Protein AF-A0A948B8G7-F1 (afdb_monomer_lite)

Structure (mmCIF, N/CA/C/O backbone):
data_AF-A0A948B8G7-F1
#
_entry.id   AF-A0A948B8G7-F1
#
loop_
_atom_site.group_PDB
_atom_site.id
_atom_site.type_symbol
_atom_site.label_atom_id
_atom_site.label_alt_id
_atom_site.label_comp_id
_atom_site.label_asym_id
_atom_site.label_entity_id
_atom_site.label_seq_id
_atom_site.pdbx_PDB_ins_code
_atom_site.Cartn_x
_atom_site.Cartn_y
_atom_site.Cartn_z
_atom_site.occupancy
_atom_site.B_iso_or_equiv
_atom_site.auth_seq_id
_atom_site.auth_comp_id
_atom_site.auth_asym_id
_atom_site.auth_atom_id
_atom_site.pdbx_PDB_model_num
ATOM 1 N N . MET A 1 1 ? -19.137 17.427 6.962 1.00 80.81 1 MET A N 1
ATOM 2 C CA . MET A 1 1 ? -18.854 16.069 6.454 1.00 80.81 1 MET A CA 1
ATOM 3 C C . MET A 1 1 ? -17.576 15.613 7.137 1.00 80.81 1 MET A C 1
ATOM 5 O O . MET A 1 1 ? -16.691 16.451 7.269 1.00 80.81 1 MET A O 1
ATOM 9 N N . LYS A 1 2 ? -17.519 14.385 7.669 1.00 92.38 2 LYS A N 1
ATOM 10 C CA . LYS A 1 2 ? -16.276 13.859 8.261 1.00 92.38 2 LYS A CA 1
ATOM 11 C C . LYS A 1 2 ? -15.251 13.638 7.152 1.00 92.38 2 LYS A C 1
ATOM 13 O O . LYS A 1 2 ? -15.657 13.299 6.042 1.00 92.38 2 LYS A O 1
ATOM 18 N N . LYS A 1 3 ? -13.969 13.832 7.452 1.00 96.06 3 LYS A N 1
ATOM 19 C CA . LYS A 1 3 ? -12.891 13.531 6.503 1.00 96.06 3 LYS A CA 1
ATOM 20 C C . LYS A 1 3 ? -12.611 12.033 6.479 1.00 96.06 3 LYS A C 1
ATOM 22 O O . LYS A 1 3 ? -12.750 11.376 7.508 1.00 96.06 3 LYS A O 1
ATOM 27 N N . VAL A 1 4 ? -12.204 11.493 5.342 1.00 97.25 4 VAL A N 1
ATOM 28 C CA . VAL A 1 4 ? -11.871 10.074 5.189 1.00 97.25 4 VAL A CA 1
ATOM 29 C C . VAL A 1 4 ? -10.359 9.885 5.299 1.00 97.25 4 VAL A C 1
ATOM 31 O O . VAL A 1 4 ? -9.589 10.571 4.631 1.00 97.25 4 VAL A O 1
ATOM 34 N N . ILE A 1 5 ? -9.927 8.944 6.133 1.00 97.44 5 ILE A N 1
ATOM 35 C CA . ILE A 1 5 ? -8.538 8.487 6.219 1.00 97.44 5 ILE A CA 1
ATOM 36 C C . ILE A 1 5 ? -8.499 7.033 5.773 1.00 97.44 5 ILE A C 1
ATOM 38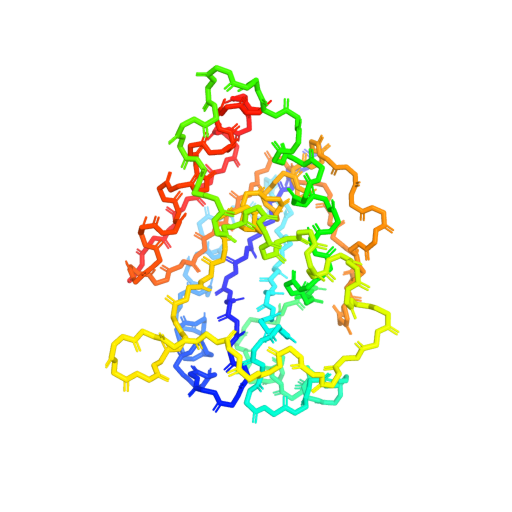 O O . ILE A 1 5 ? -9.249 6.220 6.306 1.00 97.44 5 ILE A O 1
ATOM 42 N N . SER A 1 6 ? -7.611 6.697 4.843 1.00 97.12 6 SER A N 1
ATOM 43 C CA . SER A 1 6 ? -7.349 5.311 4.456 1.00 97.12 6 SER A CA 1
ATOM 44 C C . SER A 1 6 ? -5.988 4.868 4.989 1.00 97.12 6 SER A C 1
ATOM 46 O O . SER A 1 6 ? -4.951 5.390 4.570 1.00 97.12 6 SER A O 1
ATOM 48 N N . ILE A 1 7 ? -5.989 3.936 5.943 1.00 97.44 7 ILE A N 1
ATOM 49 C CA . ILE A 1 7 ? -4.790 3.449 6.634 1.00 97.44 7 ILE A CA 1
ATOM 50 C C . ILE A 1 7 ? -4.421 2.069 6.099 1.00 97.44 7 ILE A C 1
ATOM 52 O O . ILE A 1 7 ? -5.120 1.107 6.401 1.00 97.44 7 ILE A O 1
ATOM 56 N N . GLU A 1 8 ? -3.304 1.948 5.388 1.00 95.94 8 GLU A N 1
ATOM 57 C CA . GLU A 1 8 ? -2.670 0.652 5.133 1.00 95.94 8 GLU A CA 1
ATOM 58 C C . GLU A 1 8 ? -1.797 0.305 6.341 1.00 95.94 8 GLU A C 1
ATOM 60 O O . GLU A 1 8 ? -0.805 0.986 6.610 1.00 95.94 8 GLU A O 1
ATOM 65 N N . TYR A 1 9 ? -2.209 -0.697 7.122 1.00 94.12 9 TYR A N 1
ATOM 66 C CA . TYR A 1 9 ? -1.557 -1.023 8.400 1.00 94.12 9 TYR A CA 1
ATOM 67 C C . TYR A 1 9 ? -0.891 -2.396 8.442 1.00 94.12 9 TYR A C 1
ATOM 69 O O . TYR A 1 9 ? -0.271 -2.759 9.444 1.00 94.12 9 TYR A O 1
ATOM 77 N N . CYS A 1 10 ? -1.052 -3.173 7.378 1.00 90.50 10 CYS A N 1
ATOM 78 C CA . CYS A 1 10 ? -0.445 -4.479 7.242 1.00 90.50 10 CYS A CA 1
ATOM 79 C C . CYS A 1 10 ? -0.164 -4.737 5.762 1.00 90.50 10 CYS A C 1
ATOM 81 O O . CYS A 1 10 ? -1.082 -4.707 4.943 1.00 90.50 10 CYS A O 1
ATOM 83 N N . HIS A 1 11 ? 1.105 -4.995 5.454 1.00 88.44 11 HIS A N 1
ATOM 84 C CA . HIS A 1 11 ? 1.544 -5.527 4.172 1.00 88.44 11 HIS A CA 1
ATOM 85 C C . HIS A 1 11 ? 1.964 -6.981 4.411 1.00 88.44 11 HIS A C 1
ATOM 87 O O . HIS A 1 11 ? 2.939 -7.259 5.119 1.00 88.44 11 HIS A O 1
ATOM 93 N N . LEU A 1 12 ? 1.176 -7.923 3.899 1.00 88.81 12 LEU A N 1
ATOM 94 C CA . LEU A 1 12 ? 1.343 -9.347 4.169 1.00 88.81 12 LEU A CA 1
ATOM 95 C C . LEU A 1 12 ? 2.166 -10.034 3.080 1.00 88.81 12 LEU A C 1
ATOM 97 O O . LEU A 1 12 ? 1.901 -9.845 1.902 1.00 88.81 12 LEU A O 1
ATOM 101 N N . TYR A 1 13 ? 3.076 -10.918 3.499 1.00 87.06 13 TYR A N 1
ATOM 102 C CA . TYR A 1 13 ? 3.834 -11.820 2.623 1.00 87.06 13 TYR A CA 1
ATOM 103 C C . TYR A 1 13 ? 3.448 -13.269 2.930 1.00 87.06 13 TYR A C 1
ATOM 105 O O . TYR A 1 13 ? 4.044 -13.876 3.840 1.00 87.06 13 TYR A O 1
ATOM 113 N N . PRO A 1 14 ? 2.450 -13.820 2.219 1.00 84.94 14 PRO A N 1
ATOM 114 C CA . PRO A 1 14 ? 1.951 -15.170 2.442 1.00 84.94 14 PRO A CA 1
ATOM 115 C C . PRO A 1 14 ? 3.081 -16.200 2.437 1.00 84.94 14 PRO A C 1
ATOM 117 O O . PRO A 1 14 ? 3.908 -16.235 1.525 1.00 84.94 14 PRO A O 1
ATOM 120 N N . GLY A 1 15 ? 3.151 -17.037 3.476 1.00 80.50 15 GLY A N 1
ATOM 121 C CA . GLY A 1 15 ? 4.136 -18.122 3.570 1.00 80.50 15 GLY A CA 1
ATOM 122 C C . GLY A 1 15 ? 5.584 -17.710 3.879 1.00 80.50 15 GLY A C 1
ATOM 123 O O . GLY A 1 15 ? 6.454 -18.579 3.913 1.00 80.50 15 GLY A O 1
ATOM 124 N N . LYS A 1 16 ? 5.868 -16.422 4.125 1.00 81.06 16 LYS A N 1
ATOM 125 C CA . LYS A 1 16 ? 7.209 -15.945 4.520 1.00 81.06 16 LYS A CA 1
ATOM 126 C C . LYS A 1 16 ? 7.212 -15.348 5.925 1.00 81.06 16 LYS A C 1
ATOM 128 O O . LYS A 1 16 ? 7.673 -15.978 6.872 1.00 81.06 16 LYS A O 1
ATOM 133 N N . ASN A 1 17 ? 6.670 -14.138 6.064 1.00 81.75 17 ASN A N 1
ATOM 134 C CA . ASN A 1 17 ? 6.771 -13.321 7.280 1.00 81.75 17 ASN A CA 1
ATOM 135 C C . ASN A 1 17 ? 5.402 -12.956 7.880 1.00 81.75 17 ASN A C 1
ATOM 137 O O . ASN A 1 17 ? 5.313 -12.064 8.721 1.00 81.75 17 ASN A O 1
ATOM 141 N N . GLU A 1 18 ? 4.339 -13.667 7.496 1.00 86.81 18 GLU A N 1
ATOM 142 C CA . GLU A 1 18 ? 2.953 -13.388 7.904 1.00 86.81 18 GLU A CA 1
ATOM 143 C C . GLU A 1 18 ? 2.775 -13.250 9.425 1.00 86.81 18 GLU A C 1
ATOM 145 O O . GLU A 1 18 ? 2.195 -12.277 9.896 1.00 86.81 18 GLU A O 1
ATOM 150 N N . LYS A 1 19 ? 3.361 -14.152 10.225 1.00 90.62 19 LYS A N 1
ATOM 151 C CA . LYS A 1 19 ? 3.235 -14.114 11.692 1.00 90.62 19 LYS A CA 1
ATOM 152 C C . LYS A 1 19 ? 3.843 -12.851 12.290 1.00 90.62 19 LYS A C 1
ATOM 154 O O . LYS A 1 19 ? 3.344 -12.339 13.290 1.00 90.62 19 LYS A O 1
ATOM 159 N N . LYS A 1 20 ? 4.940 -12.369 11.697 1.00 90.62 20 LYS A N 1
ATOM 160 C CA . LYS A 1 20 ? 5.583 -11.120 12.106 1.00 90.62 20 LYS A CA 1
ATOM 161 C C . LYS A 1 20 ? 4.690 -9.936 11.731 1.00 90.62 20 LYS A C 1
ATOM 163 O O . LYS A 1 20 ? 4.390 -9.141 12.615 1.00 90.62 20 LYS A O 1
ATOM 168 N N . ALA A 1 21 ? 4.203 -9.885 10.491 1.00 90.50 21 ALA A N 1
ATOM 169 C CA . ALA A 1 21 ? 3.314 -8.826 10.011 1.00 90.50 21 ALA A CA 1
ATOM 170 C C . ALA A 1 21 ? 2.018 -8.723 10.841 1.00 90.50 21 ALA A C 1
ATOM 172 O O . ALA A 1 21 ? 1.659 -7.634 11.277 1.00 90.50 21 ALA A O 1
ATOM 173 N N . ILE A 1 22 ? 1.370 -9.851 11.156 1.00 94.44 22 ILE A N 1
ATOM 174 C CA . ILE A 1 22 ? 0.171 -9.903 12.014 1.00 94.44 22 ILE A CA 1
ATOM 175 C C . ILE A 1 22 ? 0.486 -9.392 13.423 1.00 94.44 22 ILE A C 1
ATOM 177 O O . ILE A 1 22 ? -0.240 -8.563 13.971 1.00 94.44 22 ILE A O 1
ATOM 181 N N . LYS A 1 23 ? 1.591 -9.855 14.024 1.00 95.06 23 LYS A N 1
ATOM 182 C CA . LYS A 1 23 ? 2.000 -9.418 15.366 1.00 95.06 23 LYS A CA 1
ATOM 183 C C . LYS A 1 23 ? 2.255 -7.910 15.416 1.00 95.06 23 LYS A C 1
ATOM 185 O O . LYS A 1 23 ? 1.886 -7.260 16.392 1.00 95.06 23 LYS A O 1
ATOM 190 N N . GLU A 1 24 ? 2.909 -7.365 14.397 1.00 93.81 24 GLU A N 1
ATOM 191 C CA . GLU A 1 24 ? 3.191 -5.934 14.287 1.00 93.81 24 GLU A CA 1
ATOM 192 C C . GLU A 1 24 ? 1.910 -5.125 14.074 1.00 93.81 24 GLU A C 1
ATOM 194 O O . GLU A 1 24 ? 1.696 -4.145 14.789 1.00 93.81 24 GLU A O 1
ATOM 199 N N . ALA A 1 25 ? 1.015 -5.582 13.195 1.00 94.94 25 ALA A N 1
ATOM 200 C CA . ALA A 1 25 ? -0.294 -4.975 12.973 1.00 94.94 25 ALA A CA 1
ATOM 201 C C . ALA A 1 25 ? -1.125 -4.920 14.268 1.00 94.94 25 ALA A C 1
ATOM 203 O O . ALA A 1 25 ? -1.601 -3.848 14.648 1.00 94.94 25 ALA A O 1
ATOM 204 N N . ASN A 1 26 ? -1.213 -6.031 15.008 1.00 96.75 26 ASN A N 1
ATOM 205 C CA . ASN A 1 26 ? -1.920 -6.101 16.294 1.00 96.75 26 ASN A CA 1
ATOM 206 C C . ASN A 1 26 ? -1.291 -5.195 17.357 1.00 96.75 26 ASN A C 1
ATOM 208 O O . ASN A 1 26 ? -1.982 -4.627 18.202 1.00 96.75 26 ASN A O 1
ATOM 212 N N . PHE A 1 27 ? 0.027 -4.997 17.308 1.00 96.25 27 PHE A N 1
ATOM 213 C CA . PHE A 1 27 ? 0.693 -4.088 18.229 1.00 96.25 27 PHE A CA 1
ATOM 214 C C . PHE A 1 27 ? 0.455 -2.611 17.880 1.00 96.25 27 PHE A C 1
ATOM 216 O O . PHE A 1 27 ? 0.217 -1.805 18.788 1.00 96.25 27 PHE A O 1
ATOM 223 N N . TRP A 1 28 ? 0.559 -2.227 16.607 1.00 95.19 28 TRP A N 1
ATOM 224 C CA . TRP A 1 28 ? 0.575 -0.822 16.188 1.00 95.19 28 TRP A CA 1
ATOM 225 C C . TRP A 1 28 ? -0.804 -0.258 15.868 1.00 95.19 28 TRP A C 1
ATOM 227 O O . TRP A 1 28 ? -1.121 0.846 16.319 1.00 95.19 28 TRP A O 1
ATOM 237 N N . MET A 1 29 ? -1.648 -1.008 15.163 1.00 95.06 29 MET A N 1
ATOM 238 C CA . MET A 1 29 ? -2.913 -0.490 14.644 1.00 95.06 29 MET A CA 1
ATOM 239 C C . MET A 1 29 ? -3.863 0.031 15.739 1.00 95.06 29 MET A C 1
ATOM 241 O O . MET A 1 29 ? -4.349 1.157 15.607 1.00 95.06 29 MET A O 1
ATOM 245 N N . PRO A 1 30 ? -4.059 -0.657 16.886 1.00 95.44 30 PRO A N 1
ATOM 246 C CA . PRO A 1 30 ? -4.882 -0.119 17.973 1.00 95.44 30 PRO A CA 1
ATOM 247 C C . PRO A 1 30 ? -4.361 1.198 18.566 1.00 95.44 30 PRO A C 1
ATOM 249 O O . PRO A 1 30 ? -5.131 1.956 19.156 1.00 95.44 30 PRO A O 1
ATOM 252 N N . LYS A 1 31 ? -3.051 1.469 18.477 1.00 94.88 31 LYS A N 1
ATOM 253 C CA . LYS A 1 31 ? -2.456 2.724 18.963 1.00 94.88 31 LYS A CA 1
ATOM 254 C C . LYS A 1 31 ? -2.666 3.851 17.960 1.00 94.88 31 LYS A C 1
ATOM 256 O O . LYS A 1 31 ? -3.023 4.951 18.362 1.00 94.88 31 LYS A O 1
ATOM 261 N N . ILE A 1 32 ? -2.483 3.554 16.677 1.00 93.12 32 ILE A N 1
ATOM 262 C CA . ILE A 1 32 ? -2.626 4.520 15.586 1.00 93.12 32 ILE A CA 1
ATOM 263 C C . ILE A 1 32 ? -4.082 4.953 15.435 1.00 93.12 32 ILE A C 1
ATOM 265 O O . ILE A 1 32 ? -4.347 6.143 15.315 1.00 93.12 32 ILE A O 1
ATOM 269 N N . LEU A 1 33 ? -5.041 4.031 15.564 1.00 94.31 33 LEU A N 1
ATOM 270 C CA . LEU A 1 33 ? -6.465 4.379 15.531 1.00 94.31 33 LEU A CA 1
ATOM 271 C C . LEU A 1 33 ? -6.857 5.417 16.591 1.00 94.31 33 LEU A C 1
ATOM 273 O O . LEU A 1 33 ? -7.672 6.290 16.316 1.00 94.31 33 LEU A O 1
ATOM 277 N N . LYS A 1 34 ? -6.234 5.385 17.775 1.00 94.00 34 LYS A N 1
ATOM 278 C CA . LYS A 1 34 ? -6.493 6.363 18.848 1.00 94.00 34 LYS A CA 1
ATOM 279 C C . LYS A 1 34 ? -6.002 7.776 18.523 1.00 94.00 34 LYS A C 1
ATOM 281 O O . LYS A 1 34 ? -6.340 8.702 19.253 1.00 94.00 34 LYS A O 1
ATOM 286 N N . MET A 1 35 ? -5.191 7.945 17.478 1.00 92.62 35 MET A N 1
ATOM 287 C CA . MET A 1 35 ? -4.712 9.255 17.033 1.00 92.62 35 MET A CA 1
ATOM 288 C C . MET A 1 35 ? -5.764 10.018 16.219 1.00 92.62 35 MET A C 1
ATOM 290 O O . MET A 1 35 ? -5.599 11.218 16.010 1.00 92.62 35 MET A O 1
ATOM 294 N N . PHE A 1 36 ? -6.836 9.354 15.775 1.00 93.31 36 PHE A N 1
ATOM 295 C CA . PHE A 1 36 ? -7.874 9.947 14.936 1.00 93.31 36 PHE A CA 1
ATOM 296 C C . PHE A 1 36 ? -9.201 10.031 15.698 1.00 93.31 36 PHE A C 1
ATOM 298 O O . PHE A 1 36 ? -9.733 9.020 16.150 1.00 93.31 36 PHE A O 1
ATOM 305 N N . ASP A 1 37 ? -9.746 11.242 15.846 1.00 92.50 37 ASP A N 1
ATOM 306 C CA . ASP A 1 37 ? -11.046 11.449 16.494 1.00 92.50 37 ASP A CA 1
ATOM 307 C C . ASP A 1 37 ? -12.179 10.980 15.571 1.00 92.50 37 ASP A C 1
ATOM 309 O O . ASP A 1 37 ? -12.393 11.529 14.488 1.00 92.50 37 ASP A O 1
ATOM 313 N N . GLU A 1 38 ? -12.955 9.996 16.023 1.00 92.19 38 GLU A N 1
ATOM 314 C CA . GLU A 1 38 ? -14.116 9.468 15.304 1.00 92.19 38 GLU A CA 1
ATOM 315 C C . GLU A 1 38 ? -15.183 10.531 15.012 1.00 92.19 38 GLU A C 1
ATOM 317 O O . GLU A 1 38 ? -16.021 10.333 14.133 1.00 92.19 38 GLU A O 1
ATOM 322 N N . LYS A 1 39 ? -15.210 11.664 15.724 1.00 93.50 39 LYS A N 1
ATOM 323 C CA . LYS A 1 39 ? -16.110 12.787 15.413 1.00 93.50 39 LYS A CA 1
ATOM 324 C C . LYS A 1 39 ? -15.668 13.561 14.176 1.00 93.50 39 LYS A C 1
ATOM 326 O O . LYS A 1 39 ? -16.529 14.102 13.481 1.00 93.50 39 LYS A O 1
ATOM 331 N N . GLU A 1 40 ? -14.371 13.587 13.894 1.00 95.75 40 GLU A N 1
ATOM 332 C CA . GLU A 1 40 ? -13.770 14.319 12.777 1.00 95.75 40 GLU A CA 1
ATOM 333 C C . GLU A 1 40 ? -13.541 13.427 11.553 1.00 95.75 40 GLU A C 1
ATOM 335 O O . GLU A 1 40 ? -13.728 13.882 10.419 1.00 95.75 40 GLU A O 1
ATOM 340 N N . TYR A 1 41 ? -13.200 12.155 11.781 1.00 96.62 41 TYR A N 1
ATOM 341 C CA . TYR A 1 41 ? -12.734 11.242 10.743 1.00 96.62 41 TYR A CA 1
ATOM 342 C C . TYR A 1 41 ? -13.605 9.991 10.591 1.00 96.62 41 TYR A C 1
ATOM 344 O O . TYR A 1 41 ? -14.181 9.465 11.543 1.00 96.62 41 TYR A O 1
ATOM 352 N N . VAL A 1 42 ? -13.671 9.501 9.357 1.00 96.19 42 VAL A N 1
ATOM 353 C CA . VAL A 1 42 ? -14.032 8.126 9.007 1.00 96.19 42 VAL A CA 1
ATOM 354 C C . VAL A 1 42 ? -12.736 7.427 8.627 1.00 96.19 42 VAL A C 1
ATOM 356 O O . VAL A 1 42 ? -12.046 7.874 7.715 1.00 96.19 42 VAL A O 1
ATOM 359 N N . VAL A 1 43 ? -12.392 6.353 9.332 1.00 97.00 43 VAL A N 1
ATOM 360 C CA . VAL A 1 43 ? -11.143 5.622 9.101 1.00 97.00 43 VAL A CA 1
ATOM 361 C C . VAL A 1 43 ? -11.443 4.312 8.379 1.00 97.00 43 VAL A C 1
ATOM 363 O O . VAL A 1 43 ? -12.066 3.424 8.964 1.00 97.00 43 VAL A O 1
ATOM 366 N N . GLN A 1 44 ? -10.983 4.195 7.132 1.00 96.25 44 GLN A N 1
ATOM 367 C CA . GLN A 1 44 ? -10.924 2.935 6.397 1.00 96.25 44 GLN A CA 1
ATOM 368 C C . GLN A 1 44 ? -9.602 2.226 6.706 1.00 96.25 44 GLN A C 1
ATOM 370 O O . GLN A 1 44 ? -8.523 2.813 6.613 1.00 96.25 44 GLN A O 1
ATOM 375 N N . LYS A 1 45 ? -9.701 0.960 7.094 1.00 97.00 45 LYS A N 1
ATOM 376 C CA . LYS A 1 45 ? -8.600 0.104 7.526 1.00 97.00 45 LYS A CA 1
ATOM 377 C C . LYS A 1 45 ? -8.289 -0.863 6.395 1.00 97.00 45 LYS A C 1
ATOM 379 O O . LYS A 1 45 ? -9.101 -1.724 6.069 1.00 97.00 45 LYS A O 1
ATOM 384 N N . CYS A 1 46 ? -7.123 -0.695 5.809 1.00 95.94 46 CYS A N 1
ATOM 385 C CA . CYS A 1 46 ? -6.694 -1.368 4.603 1.00 95.94 46 CYS A CA 1
ATOM 386 C C . CYS A 1 46 ? -5.553 -2.331 4.909 1.00 95.94 46 CYS A C 1
ATOM 388 O O . CYS A 1 46 ? -4.675 -2.048 5.732 1.00 95.94 46 CYS A O 1
ATOM 390 N N . MET A 1 47 ? -5.537 -3.441 4.188 1.00 94.88 47 MET A N 1
ATOM 391 C CA . MET A 1 47 ? -4.438 -4.390 4.195 1.00 94.88 47 MET A CA 1
ATOM 392 C C . MET A 1 47 ? -4.056 -4.729 2.757 1.00 94.88 47 MET A C 1
ATOM 394 O O . MET A 1 47 ? -4.922 -5.025 1.933 1.00 94.88 47 MET A O 1
ATOM 398 N N . MET A 1 48 ? -2.756 -4.702 2.479 1.00 92.25 48 MET A N 1
ATOM 399 C CA . MET A 1 48 ? -2.192 -5.151 1.211 1.00 92.25 48 MET A CA 1
ATOM 400 C C . MET A 1 48 ? -1.660 -6.576 1.370 1.00 92.25 48 MET A C 1
ATOM 402 O O . MET A 1 48 ? -1.063 -6.914 2.397 1.00 92.25 48 MET A O 1
ATOM 406 N N . VAL A 1 49 ? -1.862 -7.417 0.360 1.00 89.75 49 VAL A N 1
ATOM 407 C CA . VAL A 1 49 ? -1.278 -8.761 0.295 1.00 89.75 49 VAL A CA 1
ATOM 408 C C . VAL A 1 49 ? -0.366 -8.845 -0.922 1.00 89.75 49 VAL A C 1
ATOM 410 O O . VAL A 1 49 ? -0.842 -8.668 -2.038 1.00 89.75 49 VAL A O 1
ATOM 413 N N . ASP A 1 50 ? 0.914 -9.163 -0.712 1.00 86.69 50 ASP A N 1
ATOM 414 C CA . ASP A 1 50 ? 1.845 -9.514 -1.792 1.00 86.69 50 ASP A CA 1
ATOM 415 C C . ASP A 1 50 ? 1.471 -10.906 -2.325 1.00 86.69 50 ASP A C 1
ATOM 417 O O . ASP A 1 50 ? 1.915 -11.952 -1.840 1.00 86.69 50 ASP A O 1
ATOM 421 N N . ASP A 1 51 ? 0.589 -10.912 -3.318 1.00 80.31 51 ASP A N 1
ATOM 422 C CA . ASP A 1 51 ? 0.179 -12.081 -4.091 1.00 80.31 51 ASP A CA 1
ATOM 423 C C . ASP A 1 51 ? 1.043 -12.282 -5.350 1.00 80.31 51 ASP A C 1
ATOM 425 O O . ASP A 1 51 ? 0.798 -13.187 -6.151 1.00 80.31 51 ASP A O 1
ATOM 429 N N . ILE A 1 52 ? 2.093 -11.472 -5.510 1.00 77.31 52 ILE A N 1
ATOM 430 C CA . ILE A 1 52 ? 3.045 -11.519 -6.622 1.00 77.31 52 ILE A CA 1
ATOM 431 C C . ILE A 1 52 ? 4.094 -12.602 -6.354 1.00 77.31 52 ILE A C 1
ATOM 433 O O . ILE A 1 52 ? 4.424 -13.389 -7.248 1.00 77.31 52 ILE A O 1
ATOM 437 N N . HIS A 1 53 ? 4.587 -12.684 -5.113 1.00 72.56 53 HIS A N 1
ATOM 438 C CA . HIS A 1 53 ? 5.595 -13.660 -4.688 1.00 72.56 53 HIS A CA 1
ATOM 439 C C . HIS A 1 53 ? 5.140 -14.532 -3.509 1.00 72.56 53 HIS A C 1
ATOM 441 O O . HIS A 1 53 ? 5.884 -14.659 -2.518 1.00 72.56 53 HIS A O 1
ATOM 447 N N . PRO A 1 54 ? 3.956 -15.164 -3.582 1.00 75.12 54 PRO A N 1
ATOM 448 C CA . PRO A 1 54 ? 3.404 -15.810 -2.418 1.00 75.12 54 PRO A CA 1
ATOM 449 C C . PRO A 1 54 ? 4.105 -17.158 -2.197 1.00 75.12 54 PRO A C 1
ATOM 451 O O . PRO A 1 54 ? 4.363 -17.927 -3.124 1.00 75.12 54 PRO A O 1
ATOM 454 N N . GLY A 1 55 ? 4.435 -17.461 -0.943 1.00 78.00 55 GLY A N 1
ATOM 455 C CA . GLY A 1 55 ? 4.951 -18.775 -0.548 1.00 78.00 55 GLY A CA 1
ATOM 456 C C . GLY A 1 55 ? 3.868 -19.859 -0.500 1.00 78.00 55 GLY A C 1
ATOM 457 O O . GLY A 1 55 ? 4.190 -21.036 -0.360 1.00 78.00 55 GLY A O 1
ATOM 458 N N . ILE A 1 56 ? 2.596 -19.462 -0.595 1.00 80.88 56 ILE A N 1
ATOM 459 C CA . ILE A 1 56 ? 1.395 -20.302 -0.500 1.00 80.88 56 ILE A CA 1
ATOM 460 C C . ILE A 1 56 ? 0.290 -19.756 -1.413 1.00 80.88 56 ILE A C 1
ATOM 462 O O . ILE A 1 56 ? 0.374 -18.632 -1.888 1.00 80.88 56 ILE A O 1
ATOM 466 N N . THR A 1 57 ? -0.770 -20.523 -1.655 1.00 84.25 57 THR A N 1
ATOM 467 C CA . THR A 1 57 ? -1.942 -20.013 -2.381 1.00 84.25 57 THR A CA 1
ATOM 468 C C . THR A 1 57 ? -2.683 -18.965 -1.549 1.00 84.25 57 THR A C 1
ATOM 470 O O . THR A 1 57 ? -2.962 -19.194 -0.374 1.00 84.25 57 THR A O 1
ATOM 473 N N . VAL A 1 58 ? -3.017 -17.833 -2.174 1.00 84.44 58 VAL A N 1
ATOM 474 C CA . VAL A 1 58 ? -3.829 -16.761 -1.585 1.00 84.44 58 VAL A CA 1
ATOM 475 C C . VAL A 1 58 ? -5.241 -16.883 -2.147 1.00 84.44 58 VAL A C 1
ATOM 477 O O . VAL A 1 58 ? -5.502 -16.489 -3.280 1.00 84.44 58 VAL A O 1
ATOM 480 N N . ASP A 1 59 ? -6.146 -17.477 -1.376 1.00 85.94 59 ASP A N 1
ATOM 481 C CA . ASP A 1 59 ? -7.568 -17.561 -1.705 1.00 85.94 59 ASP A CA 1
ATOM 482 C C . ASP A 1 59 ? -8.427 -16.860 -0.642 1.00 85.94 59 ASP A C 1
ATOM 484 O O . ASP A 1 59 ? -7.931 -16.320 0.348 1.00 85.94 59 ASP A O 1
ATOM 488 N N . LYS A 1 60 ? -9.744 -16.839 -0.854 1.00 87.38 60 LYS A N 1
ATOM 489 C CA . LYS A 1 60 ? -10.671 -16.165 0.059 1.00 87.38 60 LYS A CA 1
ATOM 490 C C . LYS A 1 60 ? -10.630 -16.747 1.477 1.00 87.38 60 LYS A C 1
ATOM 492 O O . LYS A 1 60 ? -10.727 -15.981 2.433 1.00 87.38 60 LYS A O 1
ATOM 497 N N . ASP A 1 61 ? -10.478 -18.061 1.616 1.00 90.62 61 ASP A N 1
ATOM 498 C CA . ASP A 1 61 ? -10.450 -18.726 2.923 1.00 90.62 61 ASP A CA 1
ATOM 499 C C . ASP A 1 61 ? -9.161 -18.378 3.680 1.00 90.62 61 ASP A C 1
ATOM 501 O O . ASP A 1 61 ? -9.191 -18.122 4.890 1.00 90.62 61 ASP A O 1
ATOM 505 N N . TYR A 1 62 ? -8.039 -18.271 2.963 1.00 91.75 62 TYR A N 1
ATOM 506 C CA . TYR A 1 62 ? -6.796 -17.730 3.498 1.00 91.75 62 TYR A CA 1
ATOM 507 C C . TYR A 1 62 ? -6.981 -16.293 3.998 1.00 91.75 62 TYR A C 1
ATOM 509 O O . TYR A 1 62 ? -6.639 -15.999 5.142 1.00 91.75 62 TYR A O 1
ATOM 517 N N . LEU A 1 63 ? -7.575 -15.408 3.190 1.00 92.56 63 LEU A N 1
ATOM 518 C CA . LEU A 1 63 ? -7.788 -14.008 3.576 1.00 92.56 63 LEU A CA 1
ATOM 519 C C . LEU A 1 63 ? -8.684 -13.870 4.815 1.00 92.56 63 LEU A C 1
ATOM 521 O O . LEU A 1 63 ? -8.366 -13.080 5.702 1.00 92.56 63 LEU A O 1
ATOM 525 N N . VAL A 1 64 ? -9.752 -14.670 4.916 1.00 92.75 64 VAL A N 1
ATOM 526 C CA . VAL A 1 64 ? -10.605 -14.740 6.118 1.00 92.75 64 VAL A CA 1
ATOM 527 C C . VAL A 1 64 ? -9.787 -15.186 7.332 1.00 92.75 64 VAL A C 1
ATOM 529 O O . VAL A 1 64 ? -9.830 -14.543 8.376 1.00 92.75 64 VAL A O 1
ATOM 532 N N . THR A 1 65 ? -8.974 -16.234 7.180 1.00 93.62 65 THR A N 1
ATOM 533 C CA . THR A 1 65 ? -8.126 -16.759 8.262 1.00 93.62 65 THR A CA 1
ATOM 534 C C . THR A 1 65 ? -7.114 -15.726 8.758 1.00 93.62 65 THR A C 1
ATOM 536 O O . THR A 1 65 ? -6.802 -15.680 9.948 1.00 93.62 65 THR A O 1
ATOM 539 N N . ILE A 1 66 ? -6.565 -14.904 7.861 1.00 94.00 66 ILE A N 1
ATOM 540 C CA . ILE A 1 66 ? -5.656 -13.820 8.241 1.00 94.00 66 ILE A CA 1
ATOM 541 C C . ILE A 1 66 ? -6.420 -12.694 8.939 1.00 94.00 66 ILE A C 1
ATOM 543 O O . ILE A 1 66 ? -5.971 -12.238 9.990 1.00 94.00 66 ILE A O 1
ATOM 547 N N . ALA A 1 67 ? -7.573 -12.284 8.404 1.00 94.25 67 ALA A N 1
ATOM 548 C CA . ALA A 1 67 ? -8.417 -11.267 9.021 1.00 94.25 67 ALA A CA 1
ATOM 549 C C . ALA A 1 67 ? -8.788 -11.653 10.462 1.00 94.25 67 ALA A C 1
ATOM 551 O O . ALA A 1 67 ? -8.569 -10.862 11.375 1.00 94.25 67 ALA A O 1
ATOM 552 N N . ASP A 1 68 ? -9.202 -12.898 10.707 1.00 95.19 68 ASP A N 1
ATOM 553 C CA . ASP A 1 68 ? -9.576 -13.403 12.038 1.00 95.19 68 ASP A CA 1
ATOM 554 C C . ASP A 1 68 ? -8.429 -13.391 13.070 1.00 95.19 68 ASP A C 1
ATOM 556 O O . ASP A 1 68 ? -8.673 -13.422 14.277 1.00 95.19 68 ASP A O 1
ATOM 560 N N . GLN A 1 69 ? -7.170 -13.329 12.627 1.00 96.12 69 GLN A N 1
ATOM 561 C CA . GLN A 1 69 ? -6.003 -13.223 13.512 1.00 96.12 69 GLN A CA 1
ATOM 562 C C . GLN A 1 69 ? -5.674 -11.777 13.914 1.00 96.12 69 GLN A C 1
ATOM 564 O O . GLN A 1 69 ? -4.806 -11.560 14.769 1.00 96.12 69 GLN A O 1
ATOM 569 N N . LEU A 1 70 ? -6.328 -10.788 13.302 1.00 96.44 70 LEU A N 1
ATOM 570 C CA . LEU A 1 70 ? -6.082 -9.376 13.557 1.00 96.44 70 LEU A CA 1
ATOM 571 C C . LEU A 1 70 ? -7.002 -8.835 14.663 1.00 96.44 70 LEU A C 1
ATOM 573 O O . LEU A 1 70 ? -8.226 -8.940 14.595 1.00 96.44 70 LEU A O 1
ATOM 577 N N . ASP A 1 71 ? -6.408 -8.168 15.656 1.00 96.56 71 ASP A N 1
ATOM 578 C CA . ASP A 1 71 ? -7.136 -7.495 16.745 1.00 96.56 71 ASP A CA 1
ATOM 579 C C . ASP A 1 71 ? -8.023 -6.361 16.205 1.00 96.56 71 ASP A C 1
ATOM 581 O O . ASP A 1 71 ? -9.072 -6.035 16.763 1.00 96.56 71 ASP A O 1
ATOM 585 N N . VAL A 1 72 ? -7.585 -5.749 15.104 1.00 96.44 72 VAL A N 1
ATOM 586 C CA . VAL A 1 72 ? -8.332 -4.756 14.340 1.00 96.44 72 VAL A CA 1
ATOM 587 C C . VAL A 1 72 ? -8.621 -5.354 12.974 1.00 96.44 72 VAL A C 1
ATOM 589 O O . VAL A 1 72 ? -7.699 -5.586 12.195 1.00 96.44 72 VAL A O 1
ATOM 592 N N . GLN A 1 73 ? -9.902 -5.573 12.689 1.00 95.88 73 GLN A N 1
ATOM 593 C CA . GLN A 1 73 ? -10.343 -6.133 11.417 1.00 95.88 73 GLN A CA 1
ATOM 594 C C . GLN A 1 73 ? -10.137 -5.129 10.271 1.00 95.88 73 GLN A C 1
ATOM 596 O O . GLN A 1 73 ? -10.476 -3.947 10.438 1.00 95.88 73 GLN A O 1
ATOM 601 N N . PRO A 1 74 ? -9.610 -5.573 9.117 1.00 96.31 74 PRO A N 1
ATOM 602 C CA . PRO A 1 74 ? -9.538 -4.733 7.934 1.00 96.31 74 PRO A CA 1
ATOM 603 C C . PRO A 1 74 ? -10.950 -4.505 7.382 1.00 96.31 74 PRO A C 1
ATOM 605 O O . PRO A 1 74 ? -11.778 -5.415 7.355 1.00 96.31 74 PRO A O 1
ATOM 608 N N . ASP A 1 75 ? -11.226 -3.287 6.920 1.00 96.12 75 ASP A N 1
ATOM 609 C CA . ASP A 1 75 ? -12.440 -3.003 6.153 1.00 96.12 75 ASP A CA 1
ATOM 610 C C . ASP A 1 75 ? -12.297 -3.499 4.715 1.00 96.12 75 ASP A C 1
ATOM 612 O O . ASP A 1 75 ? -13.295 -3.869 4.102 1.00 96.12 75 ASP A O 1
ATOM 616 N N . CYS A 1 76 ? -11.071 -3.504 4.180 1.00 93.88 76 CYS A N 1
ATOM 617 C CA . CYS A 1 76 ? -10.762 -4.040 2.863 1.00 93.88 76 CYS A CA 1
ATOM 618 C C . CYS A 1 76 ? -9.362 -4.668 2.806 1.00 93.88 76 CYS A C 1
ATOM 620 O O . CYS A 1 76 ? -8.419 -4.198 3.451 1.00 93.88 76 CYS A O 1
ATOM 622 N N . ILE A 1 77 ? -9.237 -5.739 2.019 1.00 94.06 77 ILE A N 1
ATOM 623 C CA . ILE A 1 77 ? -7.958 -6.372 1.681 1.00 94.06 77 ILE A CA 1
ATOM 624 C C . ILE A 1 77 ? -7.819 -6.385 0.164 1.00 94.06 77 ILE A C 1
ATOM 626 O O . ILE A 1 77 ? -8.715 -6.878 -0.526 1.00 94.06 77 ILE A O 1
ATOM 630 N N . TYR A 1 78 ? -6.703 -5.877 -0.348 1.00 90.19 78 TYR A N 1
ATOM 631 C CA . TYR A 1 78 ? -6.408 -5.859 -1.778 1.00 90.19 78 TYR A CA 1
ATOM 632 C C . TYR A 1 78 ? -5.109 -6.612 -2.104 1.00 90.19 78 TYR A C 1
ATOM 634 O O . TYR A 1 78 ? -4.151 -6.544 -1.325 1.00 90.19 78 TYR A O 1
ATOM 642 N N . PRO A 1 79 ? -5.060 -7.317 -3.248 1.00 87.00 79 PRO A N 1
ATOM 643 C CA . PRO A 1 79 ? -3.820 -7.872 -3.771 1.00 87.00 79 PRO A CA 1
ATOM 644 C C . PRO A 1 79 ? -2.920 -6.754 -4.303 1.00 87.00 79 PRO A C 1
ATOM 646 O O . PRO A 1 79 ? -3.396 -5.800 -4.922 1.00 87.00 79 PRO A O 1
ATOM 649 N N . GLU A 1 80 ? -1.614 -6.866 -4.083 1.00 86.19 80 GLU A N 1
ATOM 650 C CA . GLU A 1 80 ? -0.622 -5.940 -4.633 1.00 86.19 80 GLU A CA 1
ATOM 651 C C . GLU A 1 80 ? -0.591 -6.016 -6.174 1.00 86.19 80 GLU A C 1
ATOM 653 O O . GLU A 1 80 ? -0.384 -5.004 -6.849 1.00 86.19 80 GLU A O 1
ATOM 658 N N . SER A 1 81 ? -0.882 -7.190 -6.748 1.00 82.25 81 SER A N 1
ATOM 659 C CA . SER A 1 81 ? -0.889 -7.400 -8.198 1.00 82.25 81 SER A CA 1
ATOM 660 C C . SER A 1 81 ? -1.923 -6.560 -8.959 1.00 82.25 81 SER A C 1
ATOM 662 O O . SER A 1 81 ? -1.697 -6.205 -10.120 1.00 82.25 81 SER A O 1
ATOM 664 N N . GLU A 1 82 ? -3.018 -6.155 -8.315 1.00 83.50 82 GLU A N 1
ATOM 665 C CA . GLU A 1 82 ? -4.060 -5.345 -8.958 1.00 83.50 82 GLU A CA 1
ATOM 666 C C . GLU A 1 82 ? -3.563 -3.949 -9.364 1.00 83.50 82 GLU A C 1
ATOM 668 O O . GLU A 1 82 ? -4.130 -3.296 -10.242 1.00 83.50 82 GLU A O 1
ATOM 673 N N . PHE A 1 83 ? -2.453 -3.489 -8.781 1.00 85.25 83 PHE A N 1
ATOM 674 C CA . PHE A 1 83 ? -1.883 -2.179 -9.081 1.00 85.25 83 PHE A CA 1
ATOM 675 C C . PHE A 1 83 ? -0.966 -2.170 -10.312 1.00 85.25 83 PHE A C 1
ATOM 677 O O . PHE A 1 83 ? -0.547 -1.091 -10.730 1.00 85.25 83 PHE A O 1
ATOM 684 N N . PHE A 1 84 ? -0.661 -3.311 -10.948 1.00 81.25 84 PHE A N 1
ATOM 685 C CA . PHE A 1 84 ? 0.332 -3.355 -12.033 1.00 81.25 84 PHE A CA 1
ATOM 686 C C . PHE A 1 84 ? 0.014 -2.474 -13.230 1.00 81.25 84 PHE A C 1
ATOM 688 O O . PHE A 1 84 ? 0.900 -1.801 -13.760 1.00 81.25 84 PHE A O 1
ATOM 695 N N . GLN A 1 85 ? -1.236 -2.498 -13.688 1.00 78.94 85 GLN A N 1
ATOM 696 C CA . GLN A 1 85 ? -1.624 -1.740 -14.874 1.00 78.94 85 GLN A CA 1
ATOM 697 C C . GLN A 1 85 ? -1.504 -0.239 -14.623 1.00 78.94 85 GLN A C 1
ATOM 699 O O . GLN A 1 85 ? -0.964 0.484 -15.462 1.00 78.94 85 GLN A O 1
ATOM 704 N N . GLU A 1 86 ? -1.957 0.215 -13.457 1.00 84.12 86 GLU A N 1
ATOM 705 C CA . GLU A 1 86 ? -1.882 1.622 -13.076 1.00 84.12 86 GLU A CA 1
ATOM 706 C C . GLU A 1 86 ? -0.448 2.057 -12.771 1.00 84.12 86 GLU A C 1
ATOM 708 O O . GLU A 1 86 ? -0.038 3.130 -13.208 1.00 84.12 86 GLU A O 1
ATOM 713 N N . ALA A 1 87 ? 0.362 1.200 -12.148 1.00 83.31 87 ALA A N 1
ATOM 714 C CA . ALA A 1 87 ? 1.783 1.460 -11.945 1.00 83.31 87 ALA A CA 1
ATOM 715 C C . ALA A 1 87 ? 2.531 1.609 -13.273 1.00 83.31 87 ALA A C 1
ATOM 717 O O . ALA A 1 87 ? 3.327 2.532 -13.436 1.00 83.31 87 ALA A O 1
ATOM 718 N N . ASN A 1 88 ? 2.239 0.764 -14.265 1.00 79.38 88 ASN A N 1
ATOM 719 C CA . ASN A 1 88 ? 2.843 0.899 -15.587 1.00 79.38 88 ASN A CA 1
ATOM 720 C C . ASN A 1 88 ? 2.443 2.223 -16.268 1.00 79.38 88 ASN A C 1
ATOM 722 O O . ASN A 1 88 ? 3.300 2.923 -16.806 1.00 79.38 88 ASN A O 1
ATOM 726 N N . LYS A 1 89 ? 1.162 2.611 -16.191 1.00 81.88 89 LYS A N 1
ATOM 727 C CA . LYS A 1 89 ? 0.682 3.903 -16.716 1.00 81.88 89 LYS A CA 1
ATOM 728 C C . LYS A 1 89 ? 1.334 5.092 -16.005 1.00 81.88 89 LYS A C 1
ATOM 730 O O . LYS A 1 89 ? 1.729 6.047 -16.671 1.00 81.88 89 LYS A O 1
ATOM 735 N N . LEU A 1 90 ? 1.469 5.028 -14.677 1.00 82.19 90 LEU A N 1
ATOM 736 C CA . LEU A 1 90 ? 2.121 6.054 -13.861 1.00 82.19 90 LEU A CA 1
ATOM 737 C C . LEU A 1 90 ? 3.561 6.273 -14.334 1.00 82.19 90 LEU A C 1
ATOM 739 O O . LEU A 1 90 ? 3.955 7.400 -14.628 1.00 82.19 90 LEU A O 1
ATOM 743 N N . ILE A 1 91 ? 4.319 5.189 -14.491 1.00 76.88 91 ILE A N 1
ATOM 744 C CA . ILE A 1 91 ? 5.710 5.232 -14.952 1.00 76.88 91 ILE A CA 1
ATOM 745 C C . ILE A 1 91 ? 5.818 5.793 -16.374 1.00 76.88 91 ILE A C 1
ATOM 747 O O . ILE A 1 91 ? 6.690 6.618 -16.653 1.00 76.88 91 ILE A O 1
ATOM 751 N N . ASP A 1 92 ? 4.913 5.401 -17.271 1.00 75.69 92 ASP A N 1
ATOM 752 C CA . ASP A 1 92 ? 4.894 5.916 -18.641 1.00 75.69 92 ASP A CA 1
ATOM 753 C C . ASP A 1 92 ? 4.523 7.409 -18.723 1.00 75.69 92 ASP A C 1
ATOM 755 O O . ASP A 1 92 ? 4.871 8.057 -19.716 1.00 75.69 92 ASP A O 1
ATOM 759 N N . SER A 1 93 ? 3.883 7.969 -17.689 1.00 76.00 93 SER A N 1
ATOM 760 C CA . SER A 1 93 ? 3.478 9.381 -17.630 1.00 76.00 93 SER A CA 1
ATOM 761 C C . SER A 1 93 ? 4.589 10.355 -17.212 1.00 76.00 93 SER A C 1
ATOM 763 O O . SER A 1 93 ? 4.505 11.537 -17.538 1.00 76.00 93 SER A O 1
ATOM 765 N N . ILE A 1 94 ? 5.648 9.874 -16.551 1.00 75.19 94 ILE A N 1
ATOM 766 C CA . ILE A 1 94 ? 6.761 10.707 -16.062 1.00 75.19 94 ILE A CA 1
ATOM 767 C C . ILE A 1 94 ? 7.585 11.231 -17.249 1.00 75.19 94 ILE A C 1
ATOM 769 O O . ILE A 1 94 ? 7.858 10.476 -18.189 1.00 75.19 94 ILE A O 1
ATOM 773 N N . ASP A 1 95 ? 7.999 12.505 -17.238 1.00 66.75 95 ASP A N 1
ATOM 774 C CA . ASP A 1 95 ? 8.800 13.098 -18.323 1.00 66.75 95 ASP A CA 1
ATOM 775 C C . ASP A 1 95 ? 10.098 12.304 -18.535 1.00 66.75 95 ASP A C 1
ATOM 777 O O . ASP A 1 95 ? 10.836 12.018 -17.596 1.00 66.75 95 ASP A O 1
ATOM 781 N N . MET A 1 96 ? 10.405 11.956 -19.789 1.00 60.47 96 MET A N 1
ATOM 782 C CA . MET A 1 96 ? 11.598 11.184 -20.153 1.00 60.47 96 MET A CA 1
ATOM 783 C C . MET A 1 96 ? 12.927 11.791 -19.691 1.00 60.47 96 MET A C 1
ATOM 785 O O . MET A 1 96 ? 13.890 11.047 -19.537 1.00 60.47 96 MET A O 1
ATOM 789 N N . LYS A 1 97 ? 13.006 13.107 -19.484 1.00 59.03 97 LYS A N 1
ATOM 790 C CA . LYS A 1 97 ? 14.203 13.785 -18.965 1.00 59.03 97 LYS A CA 1
ATOM 791 C C . LYS A 1 97 ? 14.328 13.693 -17.446 1.00 59.03 97 LYS A C 1
ATOM 793 O O . LYS A 1 97 ? 15.426 13.851 -16.930 1.00 59.03 97 LYS A O 1
ATOM 798 N N . GLU A 1 98 ? 13.227 13.416 -16.755 1.00 52.34 98 GLU A N 1
ATOM 799 C CA . GLU A 1 98 ? 13.177 13.141 -15.316 1.00 52.34 98 GLU A CA 1
ATOM 800 C C . GLU A 1 98 ? 13.183 11.624 -15.032 1.00 52.34 98 GLU A C 1
ATOM 802 O O . GLU A 1 98 ? 13.168 11.204 -13.883 1.00 52.34 98 GLU A O 1
ATOM 807 N N . ARG A 1 99 ? 13.257 10.767 -16.065 1.00 52.62 99 ARG A N 1
ATOM 808 C CA . ARG A 1 99 ? 13.210 9.293 -15.941 1.00 52.62 99 ARG A CA 1
ATOM 809 C C . ARG A 1 99 ? 14.486 8.626 -15.424 1.00 52.62 99 ARG A C 1
ATOM 811 O O . ARG A 1 99 ? 14.467 7.414 -15.228 1.00 52.62 99 ARG A O 1
ATOM 818 N N . ASP A 1 100 ? 15.557 9.369 -15.154 1.00 48.12 100 ASP A N 1
ATOM 819 C CA . ASP A 1 100 ? 16.822 8.801 -14.651 1.00 48.12 100 ASP A CA 1
ATOM 820 C C . ASP A 1 100 ? 16.703 8.192 -13.232 1.00 48.12 100 ASP A C 1
ATOM 822 O O . ASP A 1 100 ? 17.610 7.491 -12.781 1.00 48.12 100 ASP A O 1
ATOM 826 N N . PHE A 1 101 ? 15.577 8.400 -12.537 1.00 51.16 101 PHE A N 1
ATOM 827 C CA . PHE A 1 101 ? 15.300 7.835 -11.208 1.00 51.16 101 PHE A CA 1
ATOM 828 C C . PHE A 1 101 ? 14.685 6.422 -11.230 1.00 51.16 101 PHE A C 1
ATOM 830 O O . PHE A 1 101 ? 14.673 5.752 -10.196 1.00 51.16 101 PHE A O 1
ATOM 837 N N . ILE A 1 102 ? 14.195 5.948 -12.383 1.00 55.25 102 ILE A N 1
ATOM 838 C CA . ILE A 1 102 ? 13.533 4.640 -12.527 1.00 55.25 102 ILE A CA 1
ATOM 839 C C . ILE A 1 102 ? 14.504 3.695 -13.225 1.00 55.25 102 ILE A C 1
ATOM 841 O O . ILE A 1 102 ? 14.925 3.938 -14.357 1.00 55.25 102 ILE A O 1
ATOM 845 N N . THR A 1 103 ? 14.883 2.604 -12.562 1.00 58.44 103 THR A N 1
ATOM 846 C CA . THR A 1 103 ? 15.802 1.641 -13.173 1.00 58.44 103 THR A CA 1
ATOM 847 C C . THR A 1 103 ? 15.123 0.935 -14.350 1.00 58.44 103 THR A C 1
ATOM 849 O O . THR A 1 103 ? 13.916 0.684 -14.351 1.00 58.44 103 THR A O 1
ATOM 852 N N . SER A 1 104 ? 15.907 0.570 -15.368 1.00 61.66 104 SER A N 1
ATOM 853 C CA . SER A 1 104 ? 15.438 -0.227 -16.514 1.00 61.66 104 SER A CA 1
ATOM 854 C C . SER A 1 104 ? 14.707 -1.508 -16.104 1.00 61.66 104 SER A C 1
ATOM 856 O O . SER A 1 104 ? 13.839 -1.994 -16.833 1.00 61.66 104 SER A O 1
ATOM 858 N N . ASP A 1 105 ? 15.065 -2.035 -14.937 1.00 64.06 105 ASP A N 1
ATOM 859 C CA . ASP A 1 105 ? 14.609 -3.315 -14.419 1.00 64.06 105 ASP A CA 1
ATOM 860 C C . ASP A 1 105 ? 13.164 -3.225 -13.912 1.00 64.06 105 ASP A C 1
ATOM 862 O O . ASP A 1 105 ? 12.362 -4.095 -14.237 1.00 64.06 105 ASP A O 1
ATOM 866 N N . GLU A 1 106 ? 12.787 -2.140 -13.221 1.00 68.38 106 GLU A N 1
ATOM 867 C CA . GLU A 1 106 ? 11.410 -1.930 -12.746 1.00 68.38 106 GLU A CA 1
ATOM 868 C C . GLU A 1 106 ? 10.435 -1.765 -13.918 1.00 68.38 106 GLU A C 1
ATOM 870 O O . GLU A 1 106 ? 9.373 -2.384 -13.952 1.00 68.38 106 GLU A O 1
ATOM 875 N N . ARG A 1 107 ? 10.830 -1.010 -14.949 1.00 66.56 107 ARG A N 1
ATOM 876 C CA . ARG A 1 107 ? 10.015 -0.847 -16.161 1.00 66.56 107 ARG A CA 1
ATOM 877 C C . ARG A 1 107 ? 9.841 -2.160 -16.923 1.00 66.56 107 ARG A C 1
ATOM 879 O O . ARG A 1 107 ? 8.752 -2.455 -17.412 1.00 66.56 107 ARG A O 1
ATOM 886 N N . THR A 1 108 ? 10.923 -2.926 -17.061 1.00 65.94 108 THR A N 1
ATOM 887 C CA . THR A 1 108 ? 10.883 -4.232 -17.732 1.00 65.94 108 THR A CA 1
ATOM 888 C C . THR A 1 108 ? 9.968 -5.181 -16.968 1.00 65.94 108 THR A C 1
ATOM 890 O O . THR A 1 108 ? 9.075 -5.770 -17.573 1.00 65.94 108 THR A O 1
ATOM 893 N N . PHE A 1 109 ? 10.106 -5.220 -15.642 1.00 66.38 109 PHE A N 1
ATOM 894 C CA . PHE A 1 109 ? 9.261 -6.007 -14.755 1.00 66.38 109 PHE A CA 1
ATOM 895 C C . PHE A 1 109 ? 7.770 -5.639 -14.871 1.00 66.38 109 PHE A C 1
ATOM 897 O O . PHE A 1 109 ? 6.939 -6.536 -15.012 1.00 66.38 109 PHE A O 1
ATOM 904 N N . LEU A 1 110 ? 7.408 -4.348 -14.823 1.00 66.69 110 LEU A N 1
ATOM 905 C CA . LEU A 1 110 ? 6.005 -3.910 -14.899 1.00 66.69 110 LEU A CA 1
ATOM 906 C C . LEU A 1 110 ? 5.377 -4.284 -16.243 1.00 66.69 110 LEU A C 1
ATOM 908 O O . LEU A 1 110 ? 4.277 -4.833 -16.274 1.00 66.69 110 LEU A O 1
ATOM 912 N N . ARG A 1 111 ? 6.093 -4.043 -17.349 1.00 67.75 111 ARG A N 1
ATOM 913 C CA . ARG A 1 111 ? 5.634 -4.404 -18.696 1.00 67.75 111 ARG A CA 1
ATOM 914 C C . ARG A 1 111 ? 5.417 -5.912 -18.829 1.00 67.75 111 ARG A C 1
ATOM 916 O O . ARG A 1 111 ? 4.355 -6.332 -19.277 1.00 67.75 111 ARG A O 1
ATOM 923 N N . GLU A 1 112 ? 6.396 -6.713 -18.409 1.00 64.94 112 GLU A N 1
ATOM 924 C CA . GLU A 1 112 ? 6.299 -8.177 -18.434 1.00 64.94 112 GLU A CA 1
ATOM 925 C C . GLU A 1 112 ? 5.163 -8.679 -17.539 1.00 64.94 112 GLU A C 1
ATOM 927 O O . GLU A 1 112 ? 4.428 -9.578 -17.932 1.00 64.94 112 GLU A O 1
ATOM 932 N N . SER A 1 113 ? 4.959 -8.066 -16.371 1.00 64.56 113 SER A N 1
ATOM 933 C CA . SER A 1 113 ? 3.857 -8.391 -15.463 1.00 64.56 113 SER A CA 1
ATOM 934 C C . SER A 1 113 ? 2.499 -8.101 -16.104 1.00 64.56 113 SER A C 1
ATOM 936 O O . SER A 1 113 ? 1.665 -9.001 -16.179 1.00 64.56 113 SER A O 1
ATOM 938 N N . VAL A 1 114 ? 2.282 -6.905 -16.664 1.00 66.19 114 VAL A N 1
ATOM 939 C CA . VAL A 1 114 ? 1.035 -6.556 -17.375 1.00 66.19 114 VAL A CA 1
ATOM 940 C C . VAL A 1 114 ? 0.721 -7.553 -18.500 1.00 66.19 114 VAL A C 1
ATOM 942 O O . VAL A 1 114 ? -0.434 -7.946 -18.668 1.00 66.19 114 VAL A O 1
ATOM 945 N N . GLU A 1 115 ? 1.737 -8.004 -19.239 1.00 58.59 115 GLU A N 1
ATOM 946 C CA . GLU A 1 115 ? 1.594 -9.033 -20.278 1.00 58.59 115 GLU A CA 1
ATOM 947 C C . GLU A 1 115 ? 1.317 -10.436 -19.689 1.00 58.59 115 GLU A C 1
ATOM 949 O O . GLU A 1 115 ? 0.554 -11.219 -20.263 1.00 58.59 115 GLU A O 1
ATOM 954 N N . LYS A 1 116 ? 1.894 -10.746 -18.521 1.00 53.00 116 LYS A N 1
ATOM 955 C CA . LYS A 1 116 ? 1.895 -12.059 -17.855 1.00 53.00 116 LYS A CA 1
ATOM 956 C C . LYS A 1 116 ? 0.673 -12.352 -16.989 1.00 53.00 116 LYS A C 1
ATOM 958 O O . LYS A 1 116 ? 0.305 -13.523 -16.891 1.00 53.00 116 LYS A O 1
ATOM 963 N N . TYR A 1 117 ? -0.011 -11.372 -16.400 1.00 51.00 117 TYR A N 1
ATOM 964 C CA . TYR A 1 117 ? -1.232 -11.615 -15.601 1.00 51.00 117 TYR A CA 1
ATOM 965 C C . TYR A 1 117 ? -2.441 -12.113 -16.447 1.00 51.00 117 TYR A C 1
ATOM 967 O O . TYR A 1 117 ? -3.585 -12.091 -16.002 1.00 51.00 117 TYR A O 1
ATOM 975 N N . ARG A 1 118 ? -2.178 -12.664 -17.652 1.00 48.97 118 ARG A N 1
ATOM 976 C CA . ARG A 1 118 ? -3.038 -13.574 -18.435 1.00 48.97 118 ARG A CA 1
ATOM 977 C C . ARG A 1 118 ? -2.568 -15.051 -18.537 1.00 48.97 118 ARG A C 1
ATOM 979 O O . ARG A 1 118 ? -3.384 -15.869 -18.950 1.00 48.97 118 ARG A O 1
ATOM 986 N N . SER A 1 119 ? -1.346 -15.452 -18.151 1.00 44.94 119 SER A N 1
ATOM 987 C CA . SER A 1 119 ? -0.956 -16.873 -17.935 1.00 44.94 119 SER A CA 1
ATOM 988 C C . SER A 1 119 ? 0.400 -17.015 -17.212 1.00 44.94 119 SER A C 1
ATOM 990 O O . SER A 1 119 ? 1.411 -16.489 -17.671 1.00 44.94 119 SER A O 1
ATOM 992 N N . SER A 1 120 ? 0.447 -17.759 -16.102 1.00 43.97 120 SER A N 1
ATOM 993 C CA . SER A 1 120 ? 1.343 -17.495 -14.961 1.00 43.97 120 SER A CA 1
ATOM 994 C C . SER A 1 120 ? 2.578 -18.399 -14.743 1.00 43.97 120 SER A C 1
ATOM 996 O O . SER A 1 120 ? 3.255 -18.222 -13.734 1.00 43.97 120 SER A O 1
ATOM 998 N N . THR A 1 121 ? 2.949 -19.339 -15.616 1.00 41.38 121 THR A N 1
ATOM 999 C CA . THR A 1 121 ? 3.828 -20.449 -15.162 1.00 41.38 121 THR A CA 1
ATOM 1000 C C . THR A 1 121 ? 5.346 -20.304 -15.407 1.00 41.38 121 THR A C 1
ATOM 1002 O O . THR A 1 121 ? 6.113 -20.871 -14.635 1.00 41.38 121 THR A O 1
ATOM 1005 N N . GLU A 1 122 ? 5.840 -19.523 -16.377 1.00 38.75 122 GLU A N 1
ATOM 1006 C CA . GLU A 1 122 ? 7.287 -19.552 -16.735 1.00 38.75 122 GLU A CA 1
ATOM 1007 C C . GLU A 1 122 ? 8.161 -18.410 -16.174 1.00 38.75 122 GLU A C 1
ATOM 1009 O O . GLU A 1 122 ? 9.386 -18.492 -16.197 1.00 38.75 122 GLU A O 1
ATOM 1014 N N . PHE A 1 123 ? 7.570 -17.374 -15.578 1.00 37.78 123 PHE A N 1
ATOM 1015 C CA . PHE A 1 123 ? 8.307 -16.223 -15.019 1.00 37.78 123 PHE A CA 1
ATOM 1016 C C . PHE A 1 123 ? 8.923 -16.478 -13.634 1.00 37.78 123 PHE A C 1
ATOM 1018 O O . PHE A 1 123 ? 9.756 -15.709 -13.170 1.00 37.78 123 PHE A O 1
ATOM 1025 N N . LEU A 1 124 ? 8.531 -17.559 -12.950 1.00 37.50 124 LEU A N 1
ATOM 1026 C CA . LEU A 1 124 ? 8.999 -17.883 -11.593 1.00 37.50 124 LEU A CA 1
ATOM 1027 C C . LEU A 1 124 ? 10.508 -18.218 -11.514 1.00 37.50 124 LEU A C 1
ATOM 1029 O O . LEU A 1 124 ? 11.011 -18.516 -10.433 1.00 37.50 124 LEU A O 1
ATOM 1033 N N . ILE A 1 125 ? 11.238 -18.200 -12.638 1.00 38.22 125 ILE A N 1
ATOM 1034 C CA . ILE A 1 125 ? 12.588 -18.775 -12.752 1.00 38.22 125 ILE A CA 1
ATOM 1035 C C . ILE A 1 125 ? 13.723 -17.738 -12.763 1.00 38.22 125 ILE A C 1
ATOM 1037 O O . ILE A 1 125 ? 14.862 -18.102 -12.471 1.00 38.22 125 ILE A O 1
ATOM 1041 N N . SER A 1 126 ? 13.471 -16.447 -12.971 1.00 39.78 126 SER A N 1
ATOM 1042 C CA . SER A 1 126 ? 14.525 -15.444 -12.788 1.00 39.78 126 SER A CA 1
ATOM 1043 C C . SER A 1 126 ? 14.001 -14.285 -11.977 1.00 39.78 126 SER A C 1
ATOM 1045 O O . SER A 1 126 ? 13.213 -13.511 -12.483 1.00 39.78 126 SER A O 1
ATOM 1047 N N . TRP A 1 127 ? 14.402 -14.199 -10.717 1.00 48.34 127 TRP A N 1
ATOM 1048 C CA . TRP A 1 127 ? 15.284 -13.146 -10.221 1.00 48.34 127 TRP A CA 1
ATOM 1049 C C . TRP A 1 127 ? 15.694 -13.539 -8.808 1.00 48.34 127 TRP A C 1
ATOM 1051 O O . TRP A 1 127 ? 14.935 -14.148 -8.066 1.00 48.34 127 TRP A O 1
ATOM 1061 N N . LYS A 1 128 ? 16.960 -13.318 -8.495 1.00 45.56 128 LYS A N 1
ATOM 1062 C CA . LYS A 1 128 ? 17.618 -13.692 -7.249 1.00 45.56 128 LYS A CA 1
ATOM 1063 C C . LYS A 1 128 ? 18.771 -12.713 -7.091 1.00 45.56 128 LYS A C 1
ATOM 1065 O O . LYS A 1 128 ? 19.485 -12.459 -8.063 1.00 45.56 128 LYS A O 1
ATOM 1070 N N . ASN A 1 129 ? 18.977 -12.157 -5.903 1.00 47.19 129 ASN A N 1
ATOM 1071 C CA . ASN A 1 129 ? 20.214 -11.444 -5.601 1.00 47.19 129 ASN A CA 1
ATOM 1072 C C . ASN A 1 129 ? 21.411 -12.424 -5.687 1.00 47.19 129 ASN A C 1
ATOM 1074 O O . ASN A 1 129 ? 21.248 -13.624 -5.920 1.00 47.19 129 ASN A O 1
ATOM 1078 N N . LYS A 1 130 ? 22.639 -11.942 -5.467 1.00 41.34 130 LYS A N 1
ATOM 1079 C CA . LYS A 1 130 ? 23.862 -12.772 -5.533 1.00 41.34 130 LYS A CA 1
ATOM 1080 C C . LYS A 1 130 ? 23.867 -13.984 -4.572 1.00 41.34 130 LYS A C 1
ATOM 1082 O O . LYS A 1 130 ? 24.712 -14.858 -4.741 1.00 41.34 130 LYS A O 1
ATOM 1087 N N . ASN A 1 131 ? 22.934 -14.040 -3.613 1.00 48.81 131 ASN A N 1
ATOM 1088 C CA . ASN A 1 131 ? 22.735 -15.130 -2.652 1.00 48.81 131 ASN A CA 1
ATOM 1089 C C . ASN A 1 131 ? 21.523 -16.020 -2.956 1.00 48.81 131 ASN A C 1
ATOM 1091 O O . ASN A 1 131 ? 21.413 -17.095 -2.374 1.00 48.81 131 ASN A O 1
ATOM 1095 N N . GLY A 1 132 ? 20.634 -15.620 -3.863 1.00 40.84 132 GLY A N 1
ATOM 1096 C CA . GLY A 1 132 ? 19.477 -16.431 -4.212 1.00 40.84 132 GLY A CA 1
ATOM 1097 C C . GLY A 1 132 ? 18.105 -15.846 -3.869 1.00 40.84 132 GLY A C 1
ATOM 1098 O O . GLY A 1 132 ? 17.116 -16.518 -4.163 1.00 40.84 132 GLY A O 1
ATOM 1099 N N . ASP A 1 133 ? 18.026 -14.647 -3.283 1.00 44.19 133 ASP A N 1
ATOM 1100 C CA . ASP A 1 133 ? 16.780 -14.123 -2.697 1.00 44.19 133 ASP A CA 1
ATOM 1101 C C . ASP A 1 133 ? 16.147 -13.005 -3.539 1.00 44.19 133 ASP A C 1
ATOM 1103 O O . ASP A 1 133 ? 16.849 -12.145 -4.077 1.00 44.19 133 ASP A O 1
ATOM 1107 N N . VAL A 1 134 ? 14.814 -13.005 -3.633 1.00 39.88 134 VAL A N 1
ATOM 1108 C CA . VAL A 1 134 ? 14.014 -11.873 -4.132 1.00 39.88 134 VAL A CA 1
ATOM 1109 C C . VAL A 1 134 ? 13.590 -11.040 -2.928 1.00 39.88 134 VAL A C 1
ATOM 1111 O O . VAL A 1 134 ? 12.791 -11.513 -2.122 1.00 39.88 134 VAL A O 1
ATOM 1114 N N . GLU A 1 135 ? 14.091 -9.813 -2.808 1.00 42.84 135 GLU A N 1
ATOM 1115 C CA . GLU A 1 135 ? 13.653 -8.857 -1.782 1.00 42.84 135 GLU A CA 1
ATOM 1116 C C . GLU A 1 135 ? 13.495 -7.464 -2.390 1.00 42.84 135 GLU A C 1
ATOM 1118 O O . GLU A 1 135 ? 14.401 -6.650 -2.271 1.00 42.84 135 GLU A O 1
ATOM 1123 N N . PHE A 1 136 ? 12.362 -7.180 -3.036 1.00 48.03 136 PHE A N 1
ATOM 1124 C CA . PHE A 1 136 ? 11.887 -5.804 -3.219 1.00 48.03 136 PHE A CA 1
ATOM 1125 C C . PHE A 1 136 ? 10.359 -5.779 -3.342 1.00 48.03 136 PHE A C 1
ATOM 1127 O O . PHE A 1 136 ? 9.808 -6.460 -4.204 1.00 48.03 136 PHE A O 1
ATOM 1134 N N . SER A 1 137 ? 9.702 -4.955 -2.519 1.00 57.03 137 SER A N 1
ATOM 1135 C CA . SER A 1 137 ? 8.424 -4.336 -2.894 1.00 57.03 137 SER A CA 1
ATOM 1136 C C . SER A 1 137 ? 8.706 -3.239 -3.916 1.00 57.03 137 SER A C 1
ATOM 1138 O O . SER A 1 137 ? 9.731 -2.555 -3.826 1.00 57.03 137 SER A O 1
ATOM 1140 N N . LEU A 1 138 ? 7.830 -3.087 -4.906 1.00 74.38 138 LEU A N 1
ATOM 1141 C CA . LEU A 1 138 ? 8.054 -2.158 -6.010 1.00 74.38 138 LEU A CA 1
ATOM 1142 C C . LEU A 1 138 ? 7.604 -0.744 -5.622 1.00 74.38 138 LEU A C 1
ATOM 1144 O O . LEU A 1 138 ? 6.424 -0.551 -5.313 1.00 74.38 138 LEU A O 1
ATOM 1148 N N . PRO A 1 139 ? 8.495 0.265 -5.678 1.00 80.31 139 PRO A N 1
ATOM 1149 C CA . PRO A 1 139 ? 8.141 1.648 -5.364 1.00 80.31 139 PRO A CA 1
ATOM 1150 C C . PRO A 1 139 ? 6.963 2.176 -6.186 1.00 80.31 139 PRO A C 1
ATOM 1152 O O . PRO A 1 139 ? 6.126 2.910 -5.665 1.00 80.31 139 PRO A O 1
ATOM 1155 N N . SER A 1 140 ? 6.867 1.780 -7.458 1.00 83.81 140 SER A N 1
ATOM 1156 C CA . SER A 1 140 ? 5.738 2.125 -8.325 1.00 83.81 140 SER A CA 1
ATOM 1157 C C . SER A 1 140 ? 4.401 1.565 -7.840 1.00 83.81 140 SER A C 1
ATOM 1159 O O . SER A 1 140 ? 3.404 2.281 -7.911 1.00 83.81 140 SER A O 1
ATOM 1161 N N . LEU A 1 141 ? 4.355 0.344 -7.298 1.00 87.06 141 LEU A N 1
ATOM 1162 C CA . LEU A 1 141 ? 3.125 -0.227 -6.733 1.00 87.06 141 LEU A CA 1
ATOM 1163 C C . LEU A 1 141 ? 2.718 0.498 -5.450 1.00 87.06 141 LEU A C 1
ATOM 1165 O O . LEU A 1 141 ? 1.550 0.857 -5.302 1.00 87.06 141 LEU A O 1
ATOM 1169 N N . ALA A 1 142 ? 3.681 0.807 -4.578 1.00 89.06 142 ALA A N 1
ATOM 1170 C CA . ALA A 1 142 ? 3.439 1.606 -3.378 1.00 89.06 142 ALA A CA 1
ATOM 1171 C C . ALA A 1 142 ? 2.890 3.003 -3.732 1.00 89.06 142 ALA A C 1
ATOM 1173 O O . ALA A 1 142 ? 1.823 3.394 -3.256 1.00 89.06 142 ALA A O 1
ATOM 1174 N N . ALA A 1 143 ? 3.547 3.725 -4.648 1.00 90.12 143 ALA A N 1
ATOM 1175 C CA . ALA A 1 143 ? 3.089 5.032 -5.127 1.00 90.12 143 ALA A CA 1
ATOM 1176 C C . ALA A 1 143 ? 1.672 4.963 -5.723 1.00 90.12 143 ALA A C 1
ATOM 1178 O O . ALA A 1 143 ? 0.813 5.792 -5.418 1.00 90.12 143 ALA A O 1
ATOM 1179 N N . THR A 1 144 ? 1.403 3.936 -6.526 1.00 91.31 144 THR A N 1
ATOM 1180 C CA . THR A 1 144 ? 0.094 3.711 -7.151 1.00 91.31 144 THR A CA 1
ATOM 1181 C C . THR A 1 144 ? -0.983 3.416 -6.105 1.00 91.31 144 THR A C 1
ATOM 1183 O O . THR A 1 144 ? -2.073 3.985 -6.184 1.00 91.31 144 THR A O 1
ATOM 1186 N N . SER A 1 145 ? -0.689 2.614 -5.076 1.00 93.69 145 SER A N 1
ATOM 1187 C CA . SER A 1 145 ? -1.594 2.392 -3.935 1.00 93.69 145 SER A CA 1
ATOM 1188 C C . SER A 1 145 ? -1.971 3.709 -3.252 1.00 93.69 145 SER A C 1
ATOM 1190 O O . SER A 1 145 ? -3.150 3.956 -2.978 1.00 93.69 145 SER A O 1
ATOM 1192 N N . TYR A 1 146 ? -1.004 4.608 -3.041 1.00 95.25 146 TYR A N 1
ATOM 1193 C CA . TYR A 1 146 ? -1.247 5.907 -2.399 1.00 95.25 146 TYR A CA 1
ATOM 1194 C C . TYR A 1 146 ? -2.161 6.787 -3.241 1.00 95.25 146 TYR A C 1
ATOM 1196 O O . TYR A 1 146 ? -3.153 7.326 -2.745 1.00 95.25 146 TYR A O 1
ATOM 1204 N N . LEU A 1 147 ? -1.850 6.897 -4.529 1.00 95.19 147 LEU A N 1
ATOM 1205 C CA . LEU A 1 147 ? -2.599 7.722 -5.467 1.00 95.19 147 LEU A CA 1
ATOM 1206 C C . LEU A 1 147 ? -4.011 7.180 -5.710 1.00 95.19 147 LEU A C 1
ATOM 1208 O O . LEU A 1 147 ? -4.941 7.975 -5.853 1.00 95.19 147 LEU A O 1
ATOM 1212 N N . THR A 1 148 ? -4.184 5.856 -5.695 1.00 93.94 148 THR A N 1
ATOM 1213 C CA . THR A 1 148 ? -5.495 5.201 -5.818 1.00 93.94 148 THR A CA 1
ATOM 1214 C C . THR A 1 148 ? -6.364 5.516 -4.607 1.00 93.94 148 THR A C 1
ATOM 1216 O O . THR A 1 148 ? -7.477 6.019 -4.761 1.00 93.94 148 THR A O 1
ATOM 1219 N N . ARG A 1 149 ? -5.837 5.327 -3.387 1.00 94.88 149 ARG A N 1
ATOM 1220 C CA . ARG A 1 149 ? -6.557 5.659 -2.145 1.00 94.88 149 ARG A CA 1
ATOM 1221 C C . ARG A 1 149 ? -6.953 7.126 -2.066 1.00 94.88 149 ARG A C 1
ATOM 1223 O O . ARG A 1 149 ? -8.006 7.447 -1.530 1.00 94.88 149 ARG A O 1
ATOM 1230 N N . LEU A 1 150 ? -6.131 8.024 -2.598 1.00 96.31 150 LEU A N 1
ATOM 1231 C CA . LEU A 1 150 ? -6.414 9.459 -2.626 1.00 96.31 150 LEU A CA 1
ATOM 1232 C C . LEU A 1 150 ? -7.291 9.897 -3.815 1.00 96.31 150 LEU A C 1
ATOM 1234 O O . LEU A 1 150 ? -7.674 11.065 -3.883 1.00 96.31 150 LEU A O 1
ATOM 1238 N N . GLY A 1 151 ? -7.608 8.993 -4.747 1.00 93.88 151 GLY A N 1
ATOM 1239 C CA . GLY A 1 151 ? -8.424 9.275 -5.930 1.00 93.88 151 GLY A CA 1
ATOM 1240 C C . GLY A 1 151 ? -7.739 10.127 -7.003 1.00 93.88 151 GLY A C 1
ATOM 1241 O O . GLY A 1 151 ? -8.431 10.713 -7.833 1.00 93.88 151 GLY A O 1
ATOM 1242 N N . TYR A 1 152 ? -6.405 10.220 -6.998 1.00 93.12 152 TYR A N 1
ATOM 1243 C CA . TYR A 1 152 ? -5.643 10.891 -8.064 1.00 93.12 152 TYR A CA 1
ATOM 1244 C C . TYR A 1 152 ? -5.542 10.040 -9.328 1.00 93.12 152 TYR A C 1
ATOM 1246 O O . TYR A 1 152 ? -5.449 10.579 -10.430 1.00 93.12 152 TYR A O 1
ATOM 1254 N N . ILE A 1 153 ? -5.596 8.717 -9.168 1.00 90.19 153 ILE A N 1
ATOM 1255 C CA . ILE A 1 153 ? -5.684 7.763 -10.269 1.00 90.19 153 ILE A CA 1
ATOM 1256 C C . ILE A 1 153 ? -6.900 6.866 -10.064 1.00 90.19 153 ILE A C 1
ATOM 1258 O O . ILE A 1 153 ? -7.236 6.488 -8.940 1.00 90.19 153 ILE A O 1
ATOM 1262 N N . THR A 1 154 ? -7.580 6.550 -11.161 1.00 80.25 154 THR A N 1
ATOM 1263 C CA . THR A 1 154 ? -8.715 5.630 -11.156 1.00 80.25 154 THR A CA 1
ATOM 1264 C C . THR A 1 154 ? -8.191 4.232 -11.435 1.00 80.25 154 THR A C 1
ATOM 1266 O O . THR A 1 154 ? -7.813 3.923 -12.561 1.00 80.25 154 THR A O 1
ATOM 1269 N N . ALA A 1 155 ? -8.147 3.389 -10.407 1.00 69.69 155 ALA A N 1
ATOM 1270 C CA . ALA A 1 155 ? -7.730 2.006 -10.561 1.00 69.69 155 ALA A CA 1
ATOM 1271 C C . ALA A 1 155 ? -8.945 1.118 -10.852 1.00 69.69 155 ALA A C 1
ATOM 1273 O O . ALA A 1 155 ? -9.415 0.394 -9.980 1.00 69.69 155 ALA A O 1
ATOM 1274 N N . ASP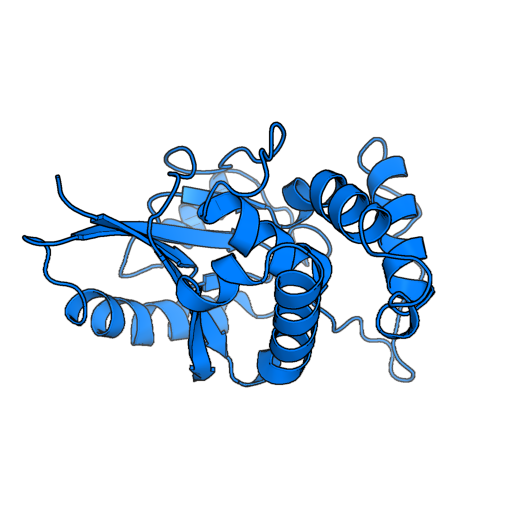 A 1 156 ? -9.452 1.179 -12.089 1.00 64.31 156 ASP A N 1
ATOM 1275 C CA . ASP A 1 156 ? -10.638 0.426 -12.544 1.00 64.31 156 ASP A CA 1
ATOM 1276 C C . ASP A 1 156 ? -10.511 -1.107 -12.360 1.00 64.31 156 ASP A C 1
ATOM 1278 O O . ASP A 1 156 ? -11.508 -1.822 -12.445 1.00 64.31 156 ASP A O 1
ATOM 1282 N N . GLY A 1 157 ? -9.297 -1.617 -12.116 1.00 61.03 157 GLY A N 1
ATOM 1283 C CA . GLY A 1 157 ? -9.018 -3.024 -11.815 1.00 61.03 157 GLY A CA 1
ATOM 1284 C C . GLY A 1 157 ? -8.858 -3.365 -10.329 1.00 61.03 157 GLY A C 1
ATOM 1285 O O . GLY A 1 157 ? -8.979 -4.531 -9.979 1.00 61.03 157 GLY A O 1
ATOM 1286 N N . VAL A 1 158 ? -8.634 -2.392 -9.437 1.00 71.50 158 VAL A N 1
ATOM 1287 C CA . VAL A 1 158 ? -8.361 -2.689 -8.020 1.00 71.50 158 VAL A CA 1
ATOM 1288 C C . VAL A 1 158 ? -9.657 -3.034 -7.302 1.00 71.50 158 VAL A C 1
ATOM 1290 O O . VAL A 1 158 ? -10.423 -2.163 -6.890 1.00 71.50 158 VAL A O 1
ATOM 1293 N N . VAL A 1 159 ? -9.884 -4.334 -7.133 1.00 79.44 159 VAL A N 1
ATOM 1294 C CA . VAL A 1 159 ? -11.036 -4.886 -6.421 1.00 79.44 159 VAL A CA 1
ATOM 1295 C C . VAL A 1 159 ? -10.582 -5.475 -5.092 1.00 79.44 159 VAL A C 1
ATOM 1297 O O . VAL A 1 159 ? -9.608 -6.227 -5.013 1.00 79.44 159 VAL A O 1
ATOM 1300 N N . ALA A 1 160 ? -11.315 -5.160 -4.025 1.00 83.88 160 ALA A N 1
ATOM 1301 C CA . ALA A 1 160 ? -11.069 -5.773 -2.731 1.00 83.88 160 ALA A CA 1
ATOM 1302 C C . ALA A 1 160 ? -11.356 -7.282 -2.805 1.00 83.88 160 ALA A C 1
ATOM 1304 O O . ALA A 1 160 ? -12.463 -7.716 -3.125 1.00 83.88 160 ALA A O 1
ATOM 1305 N N . SER A 1 161 ? -10.361 -8.098 -2.466 1.00 84.88 161 SER A N 1
ATOM 1306 C CA . SER A 1 161 ? -10.519 -9.554 -2.363 1.00 84.88 161 SER A CA 1
ATOM 1307 C C . SER A 1 161 ? -11.252 -9.971 -1.082 1.00 84.88 161 SER A C 1
ATOM 1309 O O . SER A 1 161 ? -11.755 -11.091 -0.972 1.00 84.88 161 SER A O 1
ATOM 1311 N N . PHE A 1 162 ? -11.349 -9.056 -0.115 1.00 89.00 162 PHE A N 1
ATOM 1312 C CA . PHE A 1 162 ? -12.131 -9.197 1.106 1.00 89.00 162 PHE A CA 1
ATOM 1313 C C . PHE A 1 162 ? -12.659 -7.833 1.558 1.00 89.00 162 PHE A C 1
ATOM 1315 O O . PHE A 1 162 ? -11.939 -6.838 1.486 1.00 89.00 162 PHE A O 1
ATOM 1322 N N . GLY A 1 163 ? -13.878 -7.811 2.102 1.00 90.31 163 GLY A N 1
ATOM 1323 C CA . GLY A 1 163 ? -14.463 -6.625 2.724 1.00 90.31 163 GLY A CA 1
ATOM 1324 C C . GLY A 1 163 ? -15.180 -5.698 1.740 1.00 90.31 163 GLY A C 1
ATOM 1325 O O . GLY A 1 163 ? -15.922 -6.159 0.874 1.00 90.31 163 GLY A O 1
ATOM 1326 N N . GLN A 1 164 ? -15.026 -4.393 1.950 1.00 91.25 164 GLN A N 1
ATOM 1327 C CA . GLN A 1 164 ? -15.649 -3.316 1.176 1.00 91.25 164 GLN A CA 1
ATOM 1328 C C . GLN A 1 164 ? -14.703 -2.779 0.099 1.00 91.25 164 GLN A C 1
ATOM 1330 O O . GLN A 1 164 ? -13.494 -2.991 0.162 1.00 91.25 164 GLN A O 1
ATOM 1335 N N . ASP A 1 165 ? -15.241 -2.017 -0.851 1.00 89.50 165 ASP A N 1
ATOM 1336 C CA . ASP A 1 165 ? -14.419 -1.308 -1.830 1.00 89.50 165 ASP A CA 1
ATOM 1337 C C . ASP A 1 165 ? -13.575 -0.207 -1.173 1.00 89.50 165 ASP A C 1
ATOM 1339 O O . ASP A 1 165 ? -13.931 0.381 -0.144 1.00 89.50 165 ASP A O 1
ATOM 1343 N N . MET A 1 166 ? -12.435 0.092 -1.792 1.00 89.19 166 MET A N 1
ATOM 1344 C CA . MET A 1 166 ? -11.560 1.178 -1.365 1.00 89.19 166 MET A CA 1
ATOM 1345 C C . MET A 1 166 ? -12.280 2.527 -1.495 1.00 89.19 166 MET A C 1
ATOM 1347 O O . MET A 1 166 ? -12.838 2.854 -2.541 1.00 89.19 166 MET A O 1
ATOM 1351 N N . LEU A 1 167 ? -12.268 3.321 -0.426 1.00 90.81 167 LEU A N 1
ATOM 1352 C CA . LEU A 1 167 ? -12.840 4.662 -0.429 1.00 90.81 167 LEU A CA 1
ATOM 1353 C C . LEU A 1 167 ? -11.800 5.666 -0.922 1.00 90.81 167 LEU A C 1
ATOM 1355 O O . LEU A 1 167 ? -10.631 5.595 -0.542 1.00 90.81 167 LEU A O 1
ATOM 1359 N N . THR A 1 168 ? -12.248 6.670 -1.676 1.00 93.88 168 THR A N 1
ATOM 1360 C CA . THR A 1 168 ? -11.443 7.873 -1.898 1.00 93.88 168 THR A CA 1
ATOM 1361 C C . THR A 1 168 ? -11.273 8.614 -0.574 1.00 93.88 168 THR A C 1
ATOM 1363 O O . THR A 1 168 ? -12.252 9.025 0.054 1.00 93.88 168 THR A O 1
ATOM 1366 N N . ALA A 1 169 ? -10.026 8.775 -0.151 1.00 95.94 169 ALA A N 1
ATOM 1367 C CA . ALA A 1 169 ? -9.659 9.361 1.122 1.00 95.94 169 ALA A CA 1
ATOM 1368 C C . ALA A 1 169 ? -9.158 10.803 0.981 1.00 95.94 169 ALA A C 1
ATOM 1370 O O . ALA A 1 169 ? -8.513 11.172 0.001 1.00 95.94 169 ALA A O 1
ATOM 1371 N N . ASP A 1 170 ? -9.399 11.612 2.013 1.00 97.44 170 ASP A N 1
ATOM 1372 C CA . ASP A 1 170 ? -8.757 12.919 2.165 1.00 97.44 170 ASP A CA 1
ATOM 1373 C C . ASP A 1 170 ? -7.272 12.768 2.531 1.00 97.44 170 ASP A C 1
ATOM 1375 O O . ASP A 1 170 ? -6.457 13.611 2.147 1.00 97.4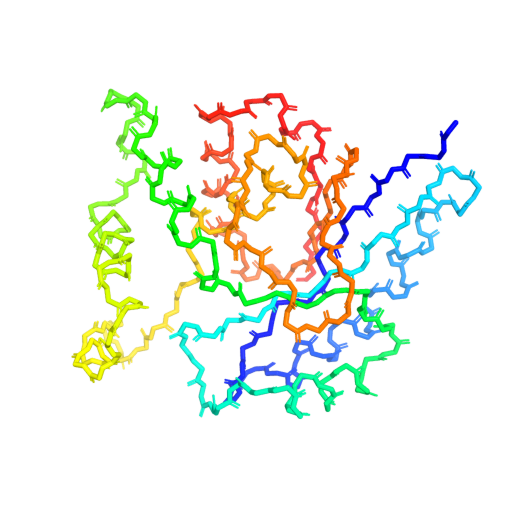4 170 ASP A O 1
ATOM 1379 N N . TYR A 1 171 ? -6.934 11.698 3.264 1.00 97.62 171 TYR A N 1
ATOM 1380 C CA . TYR A 1 171 ? -5.572 11.361 3.677 1.00 97.62 171 TYR A CA 1
ATOM 1381 C C . TYR A 1 171 ? -5.288 9.861 3.547 1.00 97.62 171 TYR A C 1
ATOM 1383 O O . TYR A 1 171 ? -6.129 9.025 3.886 1.00 97.62 171 TYR A O 1
ATOM 1391 N N . ALA A 1 172 ? -4.069 9.527 3.134 1.00 97.38 172 ALA A N 1
ATOM 1392 C CA . ALA A 1 172 ? -3.544 8.169 3.125 1.00 97.38 172 ALA A CA 1
ATOM 1393 C C . ALA A 1 172 ? -2.487 8.025 4.223 1.00 97.38 172 ALA A C 1
ATOM 1395 O O . ALA A 1 172 ? -1.581 8.848 4.343 1.00 97.38 172 ALA A O 1
ATOM 1396 N N . VAL A 1 173 ? -2.602 6.983 5.038 1.00 97.00 173 VAL A N 1
ATOM 1397 C CA . VAL A 1 173 ? -1.647 6.682 6.106 1.00 97.00 173 VAL A CA 1
ATOM 1398 C C . VAL A 1 173 ? -1.055 5.303 5.856 1.00 97.00 173 VAL A C 1
ATOM 1400 O O . VAL A 1 173 ? -1.789 4.363 5.557 1.00 97.00 173 VAL A O 1
ATOM 1403 N N . ASN A 1 174 ? 0.261 5.186 5.982 1.00 95.62 174 ASN A N 1
ATOM 1404 C CA . ASN A 1 174 ? 1.006 3.947 5.786 1.00 95.62 174 ASN A CA 1
ATOM 1405 C C . ASN A 1 174 ? 1.750 3.601 7.067 1.00 95.62 174 ASN A C 1
ATOM 1407 O O . ASN A 1 174 ? 2.571 4.392 7.532 1.00 95.62 174 ASN A O 1
ATOM 1411 N N . VAL A 1 175 ? 1.460 2.439 7.645 1.00 94.31 175 VAL A N 1
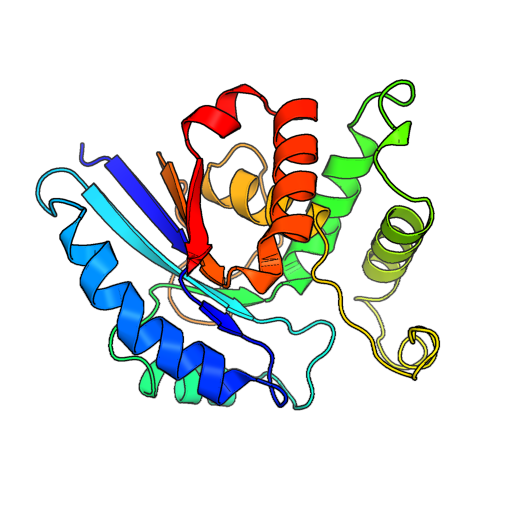ATOM 1412 C CA . VAL A 1 175 ? 2.132 1.937 8.847 1.00 94.31 175 VAL A CA 1
ATOM 1413 C C . VAL A 1 175 ? 3.063 0.816 8.423 1.00 94.31 175 VAL A C 1
ATOM 1415 O O . VAL A 1 175 ? 2.613 -0.272 8.077 1.00 94.31 175 VAL A O 1
ATOM 1418 N N . LEU A 1 176 ? 4.361 1.095 8.416 1.00 90.06 176 LEU A N 1
ATOM 1419 C CA . LEU A 1 176 ? 5.345 0.263 7.734 1.00 90.06 176 LEU A CA 1
ATOM 1420 C C . LEU A 1 176 ? 6.519 -0.052 8.651 1.00 90.06 176 LEU A C 1
ATOM 1422 O O . LEU A 1 176 ? 6.935 0.770 9.465 1.00 90.06 176 LEU A O 1
ATOM 1426 N N . SER A 1 177 ? 7.119 -1.227 8.485 1.00 86.00 177 SER A N 1
ATOM 1427 C CA . SER A 1 177 ? 8.404 -1.491 9.126 1.00 86.00 177 SER A CA 1
ATOM 1428 C C . SER A 1 177 ? 9.482 -0.571 8.542 1.00 86.00 177 SER A C 1
ATOM 1430 O O . SER A 1 177 ? 9.497 -0.267 7.349 1.00 86.00 177 SER A O 1
ATOM 1432 N N . SER A 1 178 ? 10.444 -0.171 9.365 1.00 83.88 178 SER A N 1
ATOM 1433 C CA . SER A 1 178 ? 11.648 0.555 8.944 1.00 83.88 178 SER A CA 1
ATOM 1434 C C . SER A 1 178 ? 12.457 -0.149 7.840 1.00 83.88 178 SER A C 1
ATOM 1436 O O . SER A 1 178 ? 13.226 0.508 7.139 1.00 83.88 178 SER A O 1
ATOM 1438 N N . SER A 1 179 ? 12.244 -1.448 7.599 1.00 81.44 179 SER A N 1
ATOM 1439 C CA . SER A 1 179 ? 12.806 -2.148 6.435 1.00 81.44 179 SER A CA 1
ATOM 1440 C C . SER A 1 179 ? 12.336 -1.590 5.084 1.00 81.44 179 SER A C 1
ATOM 1442 O O . SER A 1 179 ? 13.023 -1.787 4.087 1.00 81.44 179 SER A O 1
ATOM 1444 N N . TYR A 1 180 ? 11.206 -0.874 5.038 1.00 80.75 180 TYR A N 1
ATOM 1445 C CA . TYR A 1 180 ? 10.635 -0.309 3.808 1.00 80.75 180 TYR A CA 1
ATOM 1446 C C . TYR A 1 180 ? 11.152 1.084 3.466 1.00 80.75 180 TYR A C 1
ATOM 1448 O O . TYR A 1 180 ? 10.824 1.593 2.401 1.00 80.75 180 TYR A O 1
ATOM 1456 N N . LEU A 1 181 ? 11.987 1.702 4.310 1.00 77.44 181 LEU A N 1
ATOM 1457 C CA . LEU A 1 181 ? 12.419 3.094 4.127 1.00 77.44 181 LEU A CA 1
ATOM 1458 C C . LEU A 1 181 ? 12.954 3.387 2.717 1.00 77.44 181 LEU A C 1
ATOM 1460 O O . LEU A 1 181 ? 12.627 4.419 2.145 1.00 77.44 181 LEU A O 1
ATOM 1464 N N . GLN A 1 182 ? 13.738 2.474 2.135 1.00 73.38 182 GLN A N 1
ATOM 1465 C CA . GLN A 1 182 ? 14.285 2.660 0.785 1.00 73.38 182 GLN A CA 1
ATOM 1466 C C . GLN A 1 182 ? 13.233 2.538 -0.325 1.00 73.38 182 GLN A C 1
ATOM 1468 O O . GLN A 1 182 ? 13.361 3.191 -1.358 1.00 73.38 182 GLN A O 1
ATOM 1473 N N . VAL A 1 183 ? 12.224 1.682 -0.140 1.00 78.94 183 VAL A N 1
ATOM 1474 C CA . VAL A 1 183 ? 11.104 1.554 -1.083 1.00 78.94 183 VAL A CA 1
ATOM 1475 C C . VAL A 1 183 ? 10.241 2.810 -1.005 1.00 78.94 183 VAL A C 1
ATOM 1477 O O . VAL A 1 183 ? 9.907 3.387 -2.036 1.00 78.94 183 VAL A O 1
ATOM 1480 N N . GLU A 1 184 ? 9.968 3.286 0.209 1.00 84.94 184 GLU A N 1
ATOM 1481 C CA . GLU A 1 184 ? 9.141 4.467 0.452 1.00 84.94 184 GLU A CA 1
ATOM 1482 C C . GLU A 1 184 ? 9.772 5.771 -0.017 1.00 84.94 184 GLU A C 1
ATOM 1484 O O . GLU A 1 184 ? 9.067 6.624 -0.543 1.00 84.94 184 GLU A O 1
ATOM 1489 N N . ASP A 1 185 ? 11.084 5.937 0.133 1.00 77.75 185 ASP A N 1
ATOM 1490 C CA . ASP A 1 185 ? 11.815 7.099 -0.389 1.00 77.75 185 ASP A CA 1
ATOM 1491 C C . ASP A 1 185 ? 11.655 7.228 -1.917 1.00 77.75 185 ASP A C 1
ATOM 1493 O O . ASP A 1 185 ? 11.352 8.292 -2.466 1.00 77.75 185 ASP A O 1
ATOM 1497 N N . LYS A 1 186 ? 11.749 6.094 -2.617 1.00 78.00 186 LYS A N 1
ATOM 1498 C CA . LYS A 1 186 ? 11.521 6.029 -4.064 1.00 78.00 186 LYS A CA 1
ATOM 1499 C C . LYS A 1 186 ? 10.051 6.220 -4.428 1.00 78.00 186 LYS A C 1
ATOM 1501 O O . LYS A 1 186 ? 9.760 6.941 -5.377 1.00 78.00 186 LYS A O 1
ATOM 1506 N N . ALA A 1 187 ? 9.126 5.619 -3.679 1.00 86.25 187 ALA A N 1
ATOM 1507 C CA . ALA A 1 187 ? 7.694 5.794 -3.907 1.00 86.25 187 ALA A CA 1
ATOM 1508 C C . ALA A 1 187 ? 7.288 7.268 -3.745 1.00 86.25 187 ALA A C 1
ATOM 1510 O O . ALA A 1 187 ? 6.545 7.797 -4.565 1.00 86.25 187 ALA A O 1
ATOM 1511 N N . GLN A 1 188 ? 7.840 7.957 -2.744 1.00 85.44 188 GLN A N 1
ATOM 1512 C CA . GLN A 1 188 ? 7.665 9.396 -2.541 1.00 85.44 188 GLN A CA 1
ATOM 1513 C C . GLN A 1 188 ? 8.177 10.211 -3.723 1.00 85.44 188 GLN A C 1
ATOM 1515 O O . GLN A 1 188 ? 7.463 11.084 -4.207 1.00 85.44 188 GLN A O 1
ATOM 1520 N N . SER A 1 189 ? 9.364 9.881 -4.233 1.00 78.88 189 SER A N 1
ATOM 1521 C CA . SER A 1 189 ? 9.924 10.540 -5.417 1.00 78.88 189 SER A CA 1
ATOM 1522 C C . SER A 1 189 ? 9.015 10.375 -6.643 1.00 78.88 189 SER A C 1
ATOM 1524 O O . SER A 1 189 ? 8.796 11.326 -7.390 1.00 78.88 189 SER A O 1
ATOM 1526 N N . LEU A 1 190 ? 8.428 9.186 -6.832 1.00 82.31 190 LEU A N 1
ATOM 1527 C CA . LEU A 1 190 ? 7.466 8.925 -7.910 1.00 82.31 190 LEU A CA 1
ATOM 1528 C C . LEU A 1 190 ? 6.168 9.718 -7.736 1.00 82.31 190 LEU A C 1
ATOM 1530 O O . LEU A 1 190 ? 5.650 10.266 -8.710 1.00 82.31 190 LEU A O 1
ATOM 1534 N N . VAL A 1 191 ? 5.642 9.799 -6.511 1.00 87.56 191 VAL A N 1
ATOM 1535 C CA . VAL A 1 191 ? 4.461 10.619 -6.209 1.00 87.56 191 VAL A CA 1
ATOM 1536 C C . VAL A 1 191 ? 4.760 12.096 -6.455 1.00 87.56 191 VAL A C 1
ATOM 1538 O O . VAL A 1 191 ? 3.956 12.771 -7.085 1.00 87.56 191 VAL A O 1
ATOM 1541 N N . GLU A 1 192 ? 5.911 12.605 -6.021 1.00 84.00 192 GLU A N 1
ATOM 1542 C CA . GLU A 1 192 ? 6.298 14.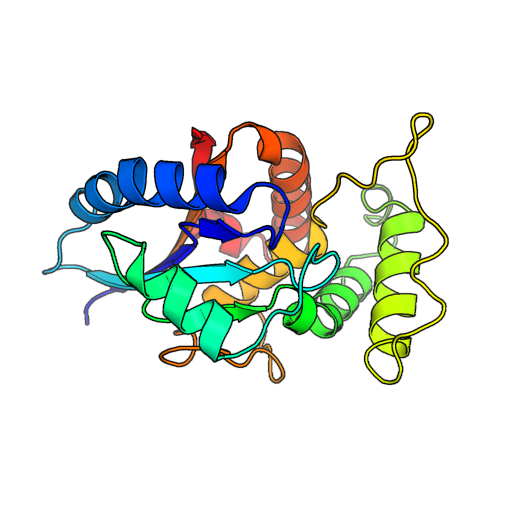003 -6.226 1.00 84.00 192 GLU A CA 1
ATOM 1543 C C . GLU A 1 192 ? 6.448 14.355 -7.712 1.00 84.00 192 GLU A C 1
ATOM 1545 O O . GLU A 1 192 ? 5.985 15.413 -8.138 1.00 84.00 192 GLU A O 1
ATOM 1550 N N . ALA A 1 193 ? 7.014 13.447 -8.510 1.00 78.44 193 ALA A N 1
ATOM 1551 C CA . ALA A 1 193 ? 7.184 13.629 -9.951 1.00 78.44 193 ALA A CA 1
ATOM 1552 C C . ALA A 1 193 ? 5.863 13.596 -10.744 1.00 78.44 193 ALA A C 1
ATOM 1554 O O . ALA A 1 193 ? 5.810 14.081 -11.872 1.00 78.44 193 ALA A O 1
ATOM 1555 N N . THR A 1 194 ? 4.797 13.010 -10.189 1.00 84.06 194 THR A N 1
ATOM 1556 C CA . THR A 1 194 ? 3.526 12.789 -10.907 1.00 84.06 194 THR A CA 1
ATOM 1557 C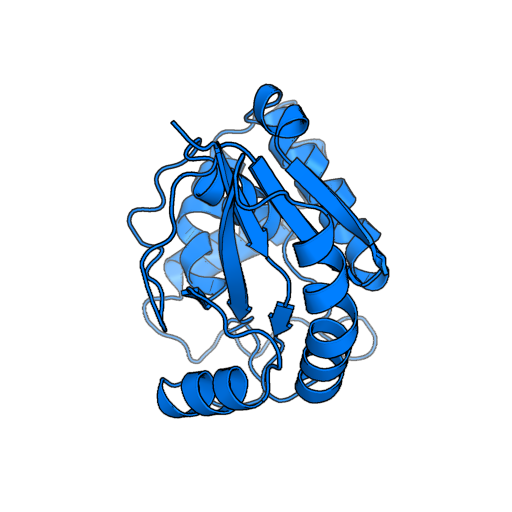 C . THR A 1 194 ? 2.379 13.636 -10.364 1.00 84.06 194 THR A C 1
ATOM 1559 O O . THR A 1 194 ? 1.682 14.295 -11.133 1.00 84.06 194 THR A O 1
ATOM 1562 N N . PHE A 1 195 ? 2.206 13.658 -9.043 1.00 90.25 195 PHE A N 1
ATOM 1563 C CA . PHE A 1 195 ? 1.152 14.366 -8.315 1.00 90.25 195 PHE A CA 1
ATOM 1564 C C . PHE A 1 195 ? 1.728 15.009 -7.039 1.00 90.25 195 PHE A C 1
ATOM 1566 O O . PHE A 1 195 ? 1.449 14.552 -5.922 1.00 90.25 195 PHE A O 1
ATOM 1573 N N . PRO A 1 196 ? 2.530 16.082 -7.152 1.00 87.62 196 PRO A N 1
ATOM 1574 C CA . PRO A 1 196 ? 3.221 16.692 -6.011 1.00 87.62 196 PRO A CA 1
ATOM 1575 C C . PRO A 1 196 ? 2.275 17.170 -4.899 1.00 87.62 196 PRO A C 1
ATOM 1577 O O . PRO A 1 196 ? 2.635 17.193 -3.721 1.00 87.62 196 PRO A O 1
ATOM 1580 N N . GLU A 1 197 ? 1.033 17.525 -5.223 1.00 94.00 197 GLU A N 1
ATOM 1581 C CA . GLU A 1 197 ? 0.015 17.887 -4.241 1.00 94.00 197 GLU A CA 1
ATOM 1582 C C . GLU A 1 197 ? -0.416 16.719 -3.338 1.00 94.00 197 GLU A C 1
ATOM 1584 O O . GLU A 1 197 ? -0.844 16.963 -2.203 1.00 94.00 197 GLU A O 1
ATOM 1589 N N . ALA A 1 198 ? -0.287 15.470 -3.801 1.00 96.19 198 ALA A N 1
ATOM 1590 C CA . ALA A 1 198 ? -0.638 14.279 -3.034 1.00 96.19 198 ALA A CA 1
ATOM 1591 C C . ALA A 1 198 ? 0.306 14.083 -1.840 1.00 96.19 198 ALA A C 1
ATOM 1593 O O . ALA A 1 198 ? -0.133 13.618 -0.790 1.00 96.19 198 ALA A O 1
ATOM 1594 N N . MET A 1 199 ? 1.558 14.550 -1.932 1.00 94.62 199 MET A N 1
ATOM 1595 C CA . MET A 1 199 ? 2.548 14.461 -0.849 1.00 94.62 199 MET A CA 1
ATOM 1596 C C . MET A 1 199 ? 2.071 15.096 0.462 1.00 94.62 199 MET A C 1
ATOM 1598 O O . MET A 1 199 ? 2.425 14.639 1.543 1.00 94.62 199 MET A O 1
ATOM 1602 N N . ARG A 1 200 ? 1.212 16.122 0.399 1.00 96.06 200 ARG A N 1
ATOM 1603 C CA . ARG A 1 200 ? 0.650 16.782 1.596 1.00 96.06 200 ARG A CA 1
ATOM 1604 C C . ARG A 1 200 ? -0.486 15.998 2.255 1.00 96.06 200 ARG A C 1
ATOM 1606 O O . ARG A 1 200 ? -0.976 16.407 3.307 1.00 96.06 200 ARG A O 1
ATOM 1613 N N . LYS A 1 201 ? -0.944 14.927 1.610 1.00 97.69 201 LYS A N 1
ATOM 1614 C CA . LYS A 1 201 ? -2.060 14.083 2.039 1.00 97.69 201 LYS A CA 1
ATOM 1615 C C . LYS A 1 201 ? -1.617 12.675 2.439 1.00 97.69 201 LYS A C 1
ATOM 1617 O O . LYS A 1 201 ? -2.450 11.915 2.925 1.00 97.69 201 LYS A O 1
ATOM 1622 N N . ILE A 1 202 ? -0.343 12.330 2.255 1.00 97.69 202 ILE A N 1
ATOM 1623 C CA . ILE A 1 202 ? 0.211 11.028 2.631 1.00 97.69 202 ILE A CA 1
ATOM 1624 C C . ILE A 1 202 ? 1.005 11.179 3.931 1.00 97.69 202 ILE A C 1
ATOM 1626 O O . ILE A 1 202 ? 1.700 12.171 4.148 1.00 97.69 202 ILE A O 1
ATOM 1630 N N . SER A 1 203 ? 0.880 10.214 4.835 1.00 95.19 203 SER A N 1
ATOM 1631 C CA . SER A 1 203 ? 1.683 10.129 6.053 1.00 95.19 203 SER A CA 1
ATOM 1632 C C . SER A 1 203 ? 2.245 8.726 6.225 1.00 95.19 203 SER A C 1
ATOM 1634 O O . SER A 1 203 ? 1.525 7.741 6.080 1.00 95.19 203 SER A O 1
ATOM 1636 N N . TRP A 1 204 ? 3.520 8.642 6.592 1.00 93.56 204 TRP A N 1
ATOM 1637 C CA . TRP A 1 204 ? 4.217 7.384 6.843 1.00 93.56 204 TRP A CA 1
ATOM 1638 C C . TRP A 1 204 ? 4.584 7.272 8.320 1.00 93.56 204 TRP A C 1
ATOM 1640 O O . TRP A 1 204 ? 5.202 8.172 8.890 1.00 93.56 204 TRP A O 1
ATOM 1650 N N . PHE A 1 205 ? 4.217 6.153 8.935 1.00 92.12 205 PHE A N 1
ATOM 1651 C CA . PHE A 1 205 ? 4.575 5.788 10.298 1.00 92.12 205 PHE A CA 1
ATOM 1652 C C . PHE A 1 205 ? 5.480 4.564 10.249 1.00 92.12 205 PHE A C 1
ATOM 1654 O O . PHE A 1 205 ? 5.007 3.446 10.044 1.00 92.12 205 PHE A O 1
ATOM 1661 N N . PHE A 1 206 ? 6.778 4.789 10.442 1.00 89.50 206 PHE A N 1
ATOM 1662 C CA . PHE A 1 206 ? 7.763 3.713 10.484 1.00 89.50 206 PHE A CA 1
ATOM 1663 C C . PHE A 1 206 ? 7.937 3.162 11.899 1.00 89.50 206 PHE A C 1
ATOM 1665 O O . PHE A 1 206 ? 7.974 3.935 12.861 1.00 89.50 206 PHE A O 1
ATOM 1672 N N . TYR A 1 207 ? 8.087 1.841 12.011 1.00 84.88 207 TYR A N 1
ATOM 1673 C CA . TYR A 1 207 ? 8.338 1.140 13.273 1.00 84.88 207 TYR A CA 1
ATOM 1674 C C . TYR A 1 207 ? 9.502 0.139 13.232 1.00 84.88 207 TYR A C 1
ATOM 1676 O O . TYR A 1 207 ? 9.981 -0.242 12.132 1.00 84.88 207 TYR A O 1
#

Foldseek 3Di:
DAFEEEEAQAEAAAPPCLVVRQVRSQVPVVVVVVVDDPVRYDYQFEYEYAPVHHPDDDALVNVVVSQVSHPDGGQFYWYLLLLLVVLLVLLVPFDPVLNPLPDPVLNVVSVVSVVPVVPPDPPPPDDAPPVGDDDDDALSSVLSVLCCLQVVDPSVRTDTSDHDDRHNGQAYEYEEEPVCVVSPVSNLVSCCRRPVVSNVRYYYHYD

pLDDT: mean 81.2, std 16.71, range [37.5, 97.69]

Sequence (207 aa):
MKKVISIEYCHLYPGKNEKKAIKEANFWMPKILKMFDEKEYVVQKCMMVDDIHPGITVDKDYLVTIADQLDVQPDCIYPESEFFQEANKLIDSIDMKERDFITSDERTFLRESVEKYRSSTEFLISWKNKNGDVEFSLPSLAATSYLTRLGYITADGVVASFGQDMLTADYAVNVLSSSYLQVEDKAQSLVEATFPEAMRKISWFFY

Secondary structure (DSSP, 8-state):
-PEEEEEEEEEE-TTTTHHHHHHHHHHHHHHHHTTS-TTTEEEEEEEEE--SS-SS---HHHHHHHHTT-SS--SEEEEGGGGHHHHHHHHHHS-TTTGGGS-HHHHHHHHHHHHHTT--SSGGG----TTS------HHHHHHHHHHHTTSS--TT---SEESPPPPPSEEEEEE-GGGHHHHHHHHHHHHHH-GGGGGGEEEEE-

Radius of gyration: 16.69 Å; chains: 1; bounding box: 43×38×39 Å